Protein AF-A0A925EYA4-F1 (afdb_monomer_lite)

Structure (mmCIF, N/CA/C/O backbone):
data_AF-A0A925EYA4-F1
#
_entry.id   AF-A0A925EYA4-F1
#
loop_
_atom_site.group_PDB
_atom_site.id
_atom_site.type_symbol
_atom_site.label_atom_id
_atom_site.label_alt_id
_atom_site.label_comp_id
_atom_site.label_asym_id
_atom_site.label_entity_id
_atom_site.label_seq_id
_atom_site.pdbx_PDB_ins_code
_atom_site.Cartn_x
_atom_site.Cartn_y
_atom_site.Cartn_z
_atom_site.occupancy
_atom_site.B_iso_or_equiv
_atom_site.auth_seq_id
_atom_site.auth_comp_id
_atom_site.auth_asym_id
_atom_site.auth_atom_id
_atom_site.pdbx_PDB_model_num
ATOM 1 N N . MET A 1 1 ? 22.269 -8.944 7.440 1.00 40.69 1 MET A N 1
ATOM 2 C CA . MET A 1 1 ? 21.042 -9.742 7.657 1.00 40.69 1 MET A CA 1
ATOM 3 C C . MET A 1 1 ? 20.465 -9.339 9.005 1.00 40.69 1 MET A C 1
ATOM 5 O O . MET A 1 1 ? 21.045 -9.674 10.027 1.00 40.69 1 MET A O 1
ATOM 9 N N . SER A 1 2 ? 19.408 -8.530 8.999 1.00 30.52 2 SER A N 1
ATOM 10 C CA . SER A 1 2 ? 18.730 -7.954 10.177 1.00 30.52 2 SER A CA 1
ATOM 11 C C . SER A 1 2 ? 17.342 -7.510 9.685 1.00 30.52 2 SER A C 1
ATOM 13 O O . SER A 1 2 ? 17.303 -6.856 8.650 1.00 30.52 2 SER A O 1
ATOM 15 N N . THR A 1 3 ? 16.163 -7.793 10.241 1.00 37.62 3 THR A N 1
ATOM 16 C CA . THR A 1 3 ? 15.668 -8.661 11.323 1.00 37.62 3 THR A CA 1
ATOM 17 C C . THR A 1 3 ? 14.162 -8.884 11.010 1.00 37.62 3 THR A C 1
ATOM 19 O O . THR A 1 3 ? 13.510 -7.907 10.634 1.00 37.62 3 THR A O 1
ATOM 22 N N . PRO A 1 4 ? 13.567 -10.088 11.158 1.00 44.38 4 PRO A N 1
ATOM 23 C CA . PRO A 1 4 ? 12.182 -10.383 10.730 1.00 44.38 4 PRO A CA 1
ATOM 24 C C . PRO A 1 4 ? 11.068 -9.670 11.527 1.00 44.38 4 PRO A C 1
ATOM 26 O O . PRO A 1 4 ? 9.949 -9.549 11.042 1.00 44.38 4 PRO A O 1
ATOM 29 N N . ALA A 1 5 ? 11.365 -9.143 12.720 1.00 43.19 5 ALA A N 1
ATOM 30 C CA . ALA A 1 5 ? 10.367 -8.572 13.638 1.00 43.19 5 ALA A CA 1
ATOM 31 C C . ALA A 1 5 ? 9.708 -7.261 13.150 1.0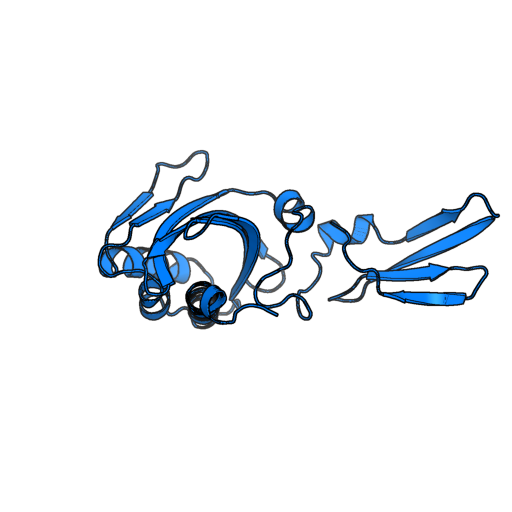0 43.19 5 ALA A C 1
ATOM 33 O O . ALA A 1 5 ? 8.661 -6.852 13.633 1.00 43.19 5 ALA A O 1
ATOM 34 N N . ALA A 1 6 ? 10.323 -6.569 12.188 1.00 49.31 6 ALA A N 1
ATOM 35 C CA . ALA A 1 6 ? 9.831 -5.300 11.654 1.00 49.31 6 ALA A CA 1
ATOM 36 C C . ALA A 1 6 ? 8.675 -5.439 10.645 1.00 49.31 6 ALA A C 1
ATOM 38 O O . ALA A 1 6 ? 8.004 -4.445 10.364 1.00 49.31 6 ALA A O 1
ATOM 39 N N . ALA A 1 7 ? 8.496 -6.629 10.066 1.00 59.19 7 ALA A N 1
ATOM 40 C CA . ALA A 1 7 ? 7.501 -6.891 9.031 1.00 59.19 7 ALA A CA 1
ATOM 41 C C . ALA A 1 7 ? 6.150 -7.341 9.604 1.00 59.19 7 ALA A C 1
ATOM 43 O O . ALA A 1 7 ? 5.154 -7.256 8.893 1.00 59.19 7 ALA A O 1
ATOM 44 N N . GLU A 1 8 ? 6.093 -7.781 10.865 1.00 78.62 8 GLU A N 1
ATOM 45 C CA . GLU A 1 8 ? 4.903 -8.419 11.442 1.00 78.62 8 GLU A CA 1
ATOM 46 C C . GLU A 1 8 ? 3.612 -7.590 11.352 1.00 78.62 8 GLU A C 1
ATOM 48 O O . GLU A 1 8 ? 2.645 -8.114 10.799 1.00 78.62 8 GLU A O 1
ATOM 53 N N . PRO A 1 9 ? 3.547 -6.311 11.784 1.00 91.06 9 PRO A N 1
ATOM 54 C CA . PRO A 1 9 ? 2.279 -5.576 11.756 1.00 91.06 9 PRO A CA 1
ATOM 55 C C . PRO A 1 9 ? 1.839 -5.232 10.322 1.00 91.06 9 PRO A C 1
ATOM 57 O O . PRO A 1 9 ? 0.648 -5.234 10.021 1.00 91.06 9 PRO A O 1
ATOM 60 N N . PHE A 1 10 ? 2.783 -5.004 9.400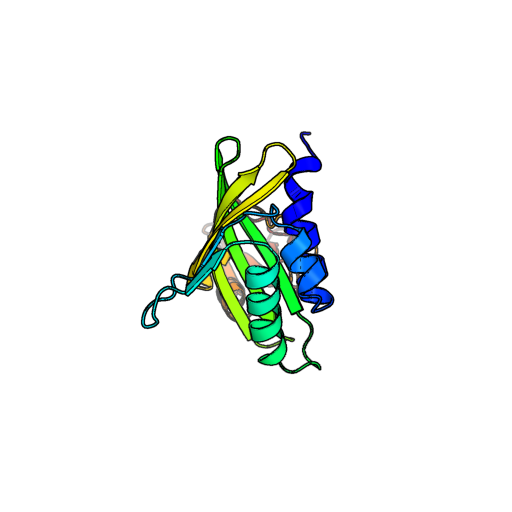 1.00 92.94 10 PHE A N 1
ATOM 61 C CA . PHE A 1 10 ? 2.482 -4.766 7.983 1.00 92.94 10 PHE A CA 1
ATOM 62 C C . PHE A 1 10 ? 2.031 -6.048 7.275 1.00 92.94 10 PHE A C 1
ATOM 64 O O . PHE A 1 10 ? 1.115 -6.007 6.456 1.00 92.94 10 PHE A O 1
ATOM 71 N N . ALA A 1 11 ? 2.654 -7.187 7.593 1.00 91.38 11 ALA A N 1
ATOM 72 C CA . ALA A 1 11 ? 2.278 -8.496 7.070 1.00 91.38 11 ALA A CA 1
ATOM 73 C C . ALA A 1 11 ? 0.892 -8.908 7.565 1.00 91.38 11 ALA A C 1
ATOM 75 O O . ALA A 1 11 ? 0.062 -9.340 6.766 1.00 91.38 11 ALA A O 1
ATOM 76 N N . GLN A 1 12 ? 0.621 -8.699 8.855 1.00 93.75 12 GLN A N 1
ATOM 77 C CA . GLN A 1 12 ? -0.695 -8.905 9.445 1.00 93.75 12 GLN A CA 1
ATOM 78 C C . GLN A 1 12 ? -1.745 -8.023 8.769 1.00 93.75 12 GLN A C 1
ATOM 80 O O . GLN A 1 12 ? -2.797 -8.523 8.379 1.00 93.75 12 GLN A O 1
ATOM 85 N N . LEU A 1 13 ? -1.450 -6.734 8.569 1.00 95.44 13 LEU A N 1
ATOM 86 C CA . LEU A 1 13 ? -2.377 -5.822 7.908 1.00 95.44 13 LEU A CA 1
ATOM 87 C C . LEU A 1 13 ? -2.644 -6.244 6.455 1.00 95.44 13 LEU A C 1
ATOM 89 O O . LEU A 1 13 ? -3.797 -6.295 6.040 1.00 95.44 13 LEU A O 1
ATOM 93 N N . ARG A 1 14 ? -1.615 -6.639 5.697 1.00 95.00 14 ARG A N 1
ATOM 94 C CA . ARG A 1 14 ? -1.786 -7.180 4.339 1.00 95.00 14 ARG A CA 1
ATOM 95 C C . ARG A 1 14 ? -2.664 -8.432 4.318 1.00 95.00 14 ARG A C 1
ATOM 97 O O . ARG A 1 14 ? -3.582 -8.512 3.506 1.00 95.00 14 ARG A O 1
ATOM 104 N N . ALA A 1 15 ? -2.402 -9.391 5.207 1.00 94.06 15 ALA A N 1
ATOM 105 C CA . ALA A 1 15 ? -3.185 -10.620 5.305 1.00 94.06 15 ALA A CA 1
ATOM 106 C C . ALA A 1 15 ? -4.650 -10.330 5.668 1.00 94.06 15 ALA A C 1
ATOM 108 O O . ALA A 1 15 ? -5.561 -10.902 5.072 1.00 94.06 15 ALA A O 1
ATOM 109 N N . ALA A 1 16 ? -4.882 -9.389 6.584 1.00 96.56 16 ALA A N 1
ATOM 110 C CA . ALA A 1 16 ? -6.218 -8.959 6.965 1.00 96.56 16 ALA A CA 1
ATOM 111 C C . ALA A 1 16 ? -6.975 -8.288 5.808 1.00 96.56 16 ALA A C 1
ATOM 113 O O . ALA A 1 16 ? -8.162 -8.546 5.634 1.00 96.56 16 ALA A O 1
ATOM 114 N N . TYR A 1 17 ? -6.301 -7.492 4.968 1.00 96.75 17 TYR A N 1
ATOM 115 C CA . TYR A 1 17 ? -6.896 -6.948 3.741 1.00 96.75 17 TYR A CA 1
ATOM 116 C C . TYR A 1 17 ? -7.269 -8.054 2.752 1.00 96.75 17 TYR A C 1
ATOM 118 O O . TYR A 1 17 ? -8.392 -8.062 2.253 1.00 96.75 17 TYR A O 1
ATOM 126 N N . ALA A 1 18 ? -6.372 -9.015 2.514 1.00 95.44 18 ALA A N 1
ATOM 127 C CA . ALA A 1 18 ? -6.648 -10.151 1.634 1.00 95.44 18 ALA A CA 1
ATOM 128 C C . ALA A 1 18 ? -7.854 -10.982 2.120 1.00 95.44 18 ALA A C 1
ATOM 130 O O . ALA A 1 18 ? -8.672 -11.413 1.310 1.00 95.44 18 ALA A O 1
ATOM 131 N N . ALA A 1 19 ? -7.998 -11.149 3.440 1.00 96.94 19 ALA A N 1
ATOM 132 C CA . ALA A 1 19 ? -9.118 -11.846 4.074 1.00 96.94 19 ALA A CA 1
ATOM 133 C C . ALA A 1 19 ? -10.367 -10.971 4.305 1.00 96.94 19 ALA A C 1
ATOM 135 O O . ALA A 1 19 ? -11.411 -11.497 4.685 1.00 96.94 19 ALA A O 1
ATOM 136 N N . ARG A 1 20 ? -10.275 -9.648 4.095 1.00 97.62 20 ARG A N 1
ATOM 137 C CA . ARG A 1 20 ? -11.299 -8.646 4.461 1.00 97.62 20 ARG A CA 1
ATOM 138 C C . ARG A 1 20 ? -11.714 -8.710 5.936 1.00 97.62 20 ARG A C 1
ATOM 140 O O . ARG A 1 20 ? -12.855 -8.413 6.290 1.00 97.62 20 ARG A O 1
ATOM 147 N N . ASP A 1 21 ? -10.777 -9.079 6.798 1.00 98.25 21 ASP A N 1
ATOM 148 C CA . ASP A 1 21 ? -11.002 -9.229 8.229 1.00 98.25 21 ASP A CA 1
ATOM 149 C C . ASP A 1 21 ? -10.648 -7.923 8.951 1.00 98.25 21 ASP A C 1
ATOM 151 O O . ASP A 1 21 ? -9.484 -7.594 9.192 1.00 98.25 21 ASP A O 1
ATOM 155 N N . ALA A 1 22 ? -11.681 -7.142 9.266 1.00 98.38 22 ALA A N 1
ATOM 156 C CA . ALA A 1 22 ? -11.531 -5.847 9.919 1.00 98.38 22 ALA A CA 1
ATOM 157 C C . ALA A 1 22 ? -10.983 -5.958 11.350 1.00 98.38 22 ALA A C 1
ATOM 159 O O . ALA A 1 22 ? -10.253 -5.072 11.802 1.00 98.38 22 ALA A O 1
ATOM 160 N N . ASP A 1 23 ? -11.310 -7.041 12.054 1.00 98.25 23 ASP A N 1
ATOM 161 C CA . ASP A 1 23 ? -10.878 -7.252 13.430 1.00 98.25 23 ASP A CA 1
ATOM 162 C C . ASP A 1 23 ? -9.413 -7.728 13.453 1.00 98.25 23 ASP A C 1
ATOM 164 O O . ASP A 1 23 ? -8.613 -7.224 14.246 1.00 98.25 23 ASP A O 1
ATOM 168 N N . ALA A 1 24 ? -9.008 -8.583 12.506 1.00 97.56 24 ALA A N 1
ATOM 169 C CA . ALA A 1 24 ? -7.603 -8.943 12.301 1.00 97.56 24 ALA A CA 1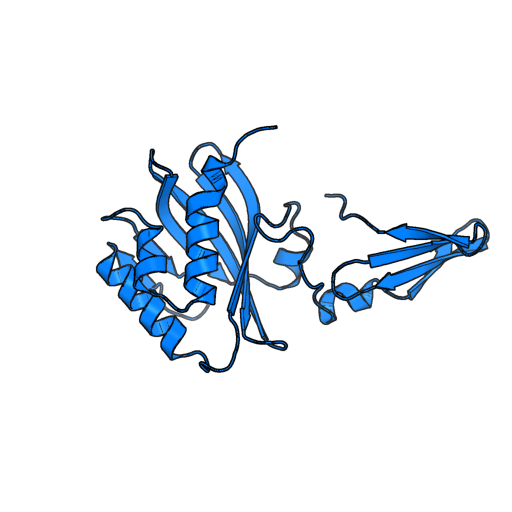
ATOM 170 C C . ALA A 1 24 ? -6.745 -7.750 11.849 1.00 97.56 24 ALA A C 1
ATOM 172 O O . ALA A 1 24 ? -5.599 -7.623 12.294 1.00 97.56 24 ALA A O 1
ATOM 173 N N . ALA A 1 25 ? -7.292 -6.854 11.016 1.00 97.69 25 ALA A N 1
ATOM 174 C CA . ALA A 1 25 ? -6.620 -5.616 10.621 1.00 97.69 25 ALA A CA 1
ATOM 175 C C . ALA A 1 25 ? -6.387 -4.716 11.841 1.00 97.69 25 ALA A C 1
ATOM 177 O O . ALA A 1 25 ? -5.263 -4.279 12.085 1.00 97.69 25 ALA A O 1
ATOM 178 N N . ALA A 1 26 ? -7.419 -4.499 12.662 1.00 98.25 26 ALA A N 1
ATOM 179 C CA . ALA A 1 26 ? -7.310 -3.719 13.893 1.00 98.25 26 ALA A CA 1
ATOM 180 C C . ALA A 1 26 ? -6.383 -4.367 14.938 1.00 98.25 26 ALA A C 1
ATOM 182 O O . ALA A 1 26 ? -5.768 -3.662 15.740 1.00 98.25 26 ALA A O 1
ATOM 183 N N . ALA A 1 27 ? -6.221 -5.691 14.923 1.00 96.94 27 ALA A N 1
ATOM 184 C CA . ALA A 1 27 ? -5.300 -6.389 15.816 1.00 96.94 27 ALA A CA 1
ATOM 185 C C . ALA A 1 27 ? -3.814 -6.071 15.544 1.00 96.94 27 ALA A C 1
ATOM 187 O O . ALA A 1 27 ? -2.999 -6.258 16.448 1.00 96.94 27 ALA A O 1
ATOM 188 N N . ALA A 1 28 ? -3.457 -5.534 14.366 1.00 96.69 28 ALA A N 1
ATOM 189 C CA . ALA A 1 28 ? -2.102 -5.041 14.077 1.00 96.69 28 ALA A CA 1
ATOM 190 C C . ALA A 1 28 ? -1.756 -3.744 14.843 1.00 96.69 28 ALA A C 1
ATOM 192 O O . ALA A 1 28 ? -0.595 -3.328 14.905 1.00 96.69 28 ALA A O 1
ATOM 193 N N . TYR A 1 29 ? -2.761 -3.102 15.443 1.00 97.81 29 TYR A N 1
ATOM 194 C CA . TYR A 1 29 ? -2.648 -1.847 16.178 1.00 97.81 29 TYR A CA 1
ATOM 195 C C . TYR A 1 29 ? -2.614 -2.089 17.693 1.00 97.81 29 TYR A C 1
ATOM 197 O O . TYR A 1 29 ? -3.128 -3.090 18.197 1.00 97.81 29 TYR A O 1
ATOM 205 N N . ALA A 1 30 ? -2.006 -1.176 18.451 1.00 97.19 30 ALA A N 1
ATOM 206 C CA . ALA A 1 30 ? -2.077 -1.164 19.914 1.00 97.19 30 ALA A CA 1
ATOM 207 C C . ALA A 1 30 ? -3.531 -0.926 20.398 1.00 97.19 30 ALA A C 1
ATOM 209 O O . ALA A 1 30 ? -4.343 -0.389 19.640 1.00 97.19 30 ALA A O 1
ATOM 210 N N . PRO A 1 31 ? -3.898 -1.321 21.635 1.00 96.69 31 PRO A N 1
ATOM 211 C CA . PRO A 1 31 ? -5.260 -1.151 22.156 1.00 96.69 31 PRO A CA 1
ATOM 212 C C . PRO A 1 31 ? -5.792 0.286 22.093 1.00 96.69 31 PRO A C 1
ATOM 214 O O . PRO A 1 31 ? -6.972 0.479 21.806 1.00 96.69 31 PRO A O 1
ATOM 217 N N . ASP A 1 32 ? -4.912 1.259 22.320 1.00 96.94 32 ASP A N 1
ATOM 218 C CA . ASP A 1 32 ? -5.138 2.707 22.360 1.00 96.94 32 ASP A CA 1
ATOM 219 C C . ASP A 1 32 ? -4.580 3.439 21.127 1.00 96.94 32 ASP A C 1
ATOM 221 O O . ASP A 1 32 ? -4.427 4.660 21.139 1.00 96.94 32 ASP A O 1
ATOM 225 N N . ALA A 1 33 ? -4.271 2.699 20.060 1.00 98.12 33 ALA A N 1
ATOM 226 C CA . ALA A 1 33 ? -3.681 3.266 18.860 1.00 98.12 33 ALA A CA 1
ATOM 227 C C . ALA A 1 33 ? -4.587 4.289 18.171 1.00 98.12 33 ALA A C 1
ATOM 229 O O . ALA A 1 33 ? -5.811 4.282 18.315 1.00 98.12 33 ALA A O 1
ATOM 230 N N . GLU A 1 34 ? -3.966 5.114 17.340 1.00 98.62 34 GLU A N 1
ATOM 231 C CA . GLU A 1 34 ? -4.635 6.145 16.564 1.00 98.62 34 GLU A CA 1
ATOM 232 C C . GLU A 1 34 ? -4.418 5.943 15.060 1.00 98.62 34 GLU A C 1
ATOM 234 O O . GLU A 1 34 ? -3.283 5.855 14.591 1.00 98.62 34 GLU A O 1
ATOM 239 N N . VAL A 1 35 ? -5.512 5.935 14.295 1.00 98.50 35 VAL A N 1
ATOM 240 C CA . VAL A 1 35 ? -5.497 5.965 12.827 1.00 98.50 35 VAL A CA 1
ATOM 241 C C . VAL A 1 35 ? -6.064 7.294 12.344 1.00 98.50 35 VAL A C 1
ATOM 243 O O . VAL A 1 35 ? -7.148 7.703 12.762 1.00 98.50 35 VAL A O 1
ATOM 246 N N . ILE A 1 36 ? -5.334 7.961 11.451 1.00 98.44 36 ILE A N 1
ATOM 247 C CA . ILE A 1 36 ? -5.689 9.265 10.890 1.00 98.44 36 ILE A CA 1
ATOM 248 C C . ILE A 1 36 ? -5.692 9.178 9.363 1.00 98.44 36 ILE A C 1
ATOM 250 O O . ILE A 1 36 ? -4.661 8.897 8.750 1.00 98.44 36 ILE A O 1
ATOM 254 N N . TYR A 1 37 ? -6.822 9.503 8.738 1.00 97.38 37 TYR A N 1
ATOM 255 C CA . TYR A 1 37 ? -6.937 9.637 7.286 1.00 97.38 37 TYR A CA 1
ATOM 256 C C . TYR A 1 37 ? -6.993 11.116 6.885 1.00 97.38 37 TYR A C 1
ATOM 258 O O . TYR A 1 37 ? -7.906 11.845 7.268 1.00 97.38 37 TYR A O 1
ATOM 266 N N . ARG A 1 38 ? -6.009 11.561 6.095 1.00 95.62 38 ARG A N 1
ATOM 267 C CA . ARG A 1 38 ? -5.840 12.938 5.599 1.00 95.62 38 ARG A CA 1
ATOM 268 C C . ARG A 1 38 ? -5.830 12.963 4.075 1.00 95.62 38 ARG A C 1
ATOM 270 O O . ARG A 1 38 ? -4.779 13.119 3.448 1.00 95.62 38 ARG A O 1
ATOM 277 N N . TYR A 1 39 ? -6.994 12.784 3.466 1.00 91.00 39 TYR A N 1
ATOM 278 C CA . TYR A 1 39 ? -7.138 12.872 2.014 1.00 91.00 39 TYR A CA 1
ATOM 279 C C . TYR A 1 39 ? -7.549 14.289 1.598 1.00 91.00 39 TYR A C 1
ATOM 281 O O . TYR A 1 39 ? -8.311 14.961 2.288 1.00 91.00 39 TYR A O 1
ATOM 289 N N . ALA A 1 40 ? -7.006 14.773 0.481 1.00 88.12 40 ALA A N 1
ATOM 290 C CA . ALA A 1 40 ? -7.313 16.113 -0.007 1.00 88.12 40 ALA A CA 1
ATOM 291 C C . ALA A 1 40 ? -8.795 16.218 -0.406 1.00 88.12 40 ALA A C 1
ATOM 293 O O . ALA A 1 40 ? -9.328 15.320 -1.054 1.00 88.12 40 ALA A O 1
ATOM 294 N N . GLY A 1 41 ? -9.444 17.324 -0.039 1.00 90.69 41 GLY A N 1
ATOM 295 C CA . GLY A 1 41 ? -10.840 17.593 -0.400 1.00 90.69 41 GLY A CA 1
ATOM 296 C C . GLY A 1 41 ? -11.892 16.900 0.472 1.00 90.69 41 GLY A C 1
ATOM 297 O O . GLY A 1 41 ? -13.079 17.092 0.225 1.00 90.69 41 GLY A O 1
ATOM 298 N N . VAL A 1 42 ? -11.492 16.147 1.503 1.00 91.00 42 VAL A N 1
ATOM 299 C CA . VAL A 1 42 ? -12.405 15.555 2.494 1.00 91.00 42 VAL A CA 1
ATOM 300 C C . VAL A 1 42 ? -11.973 15.917 3.922 1.00 91.00 42 VAL A C 1
ATOM 302 O O . VAL A 1 42 ? -10.793 16.207 4.140 1.00 91.00 42 VAL A O 1
ATOM 305 N N . PRO A 1 43 ? -12.897 15.933 4.902 1.00 95.12 43 PRO A N 1
ATOM 306 C CA . PRO A 1 43 ? -12.538 16.130 6.305 1.00 95.12 43 PRO A CA 1
ATOM 307 C C . PRO A 1 43 ? -11.541 15.075 6.803 1.00 95.12 43 PRO A C 1
ATOM 309 O O . PRO A 1 43 ? -11.599 13.919 6.387 1.00 95.12 43 PRO A O 1
ATOM 312 N N . GLU A 1 44 ? -10.647 15.467 7.718 1.00 96.94 44 GLU A N 1
ATOM 313 C CA . GLU A 1 44 ? -9.795 14.506 8.429 1.00 96.94 44 GLU A CA 1
ATOM 314 C C . GLU A 1 44 ? -10.683 13.533 9.215 1.00 96.94 44 GLU A C 1
ATOM 316 O O . GLU A 1 44 ? -11.545 13.954 9.989 1.00 96.94 44 GLU A O 1
ATOM 321 N N . GLU A 1 45 ? -10.443 12.236 9.046 1.00 97.69 45 GLU A N 1
ATOM 322 C CA . GLU A 1 45 ? -11.074 11.201 9.861 1.00 97.69 45 GLU A CA 1
ATOM 323 C C . GLU A 1 45 ? -10.060 10.656 10.866 1.00 97.69 45 GLU A C 1
ATOM 325 O O . GLU A 1 45 ? -8.903 10.396 10.521 1.00 97.69 45 GLU A O 1
ATOM 330 N N . ARG A 1 46 ? -10.497 10.466 12.113 1.00 98.31 46 ARG A N 1
ATOM 331 C CA . ARG A 1 46 ? -9.660 9.973 13.207 1.00 98.31 46 ARG A CA 1
ATOM 332 C C . ARG A 1 46 ? -10.378 8.873 13.970 1.00 98.31 46 ARG A C 1
ATOM 334 O O . ARG A 1 46 ? -11.514 9.054 14.401 1.00 98.31 46 ARG A O 1
ATOM 341 N N . TYR A 1 47 ? -9.683 7.761 14.165 1.00 98.50 47 TYR A N 1
ATOM 342 C CA . TYR A 1 47 ? -10.189 6.583 14.857 1.00 98.50 47 TYR A CA 1
ATOM 343 C C . TYR A 1 47 ? -9.213 6.209 15.967 1.00 98.50 47 TYR A C 1
ATOM 345 O O . TYR A 1 47 ? -8.036 5.968 15.700 1.00 98.50 47 TYR A O 1
ATOM 353 N N . ILE A 1 48 ? -9.698 6.189 17.209 1.00 98.44 48 ILE A N 1
ATOM 354 C CA . ILE A 1 48 ? -8.881 5.924 18.397 1.00 98.44 48 ILE A CA 1
ATOM 355 C C . ILE A 1 48 ? -9.358 4.634 19.055 1.00 98.44 48 ILE A C 1
ATOM 357 O O . ILE A 1 48 ? -10.543 4.463 19.347 1.00 98.44 48 ILE A O 1
ATOM 361 N N . GLY A 1 49 ? -8.407 3.741 19.297 1.00 98.19 49 GLY A N 1
ATOM 362 C CA . GLY A 1 49 ? -8.621 2.429 19.874 1.00 98.19 49 GLY A CA 1
ATOM 363 C C . GLY A 1 49 ? -9.104 1.385 18.867 1.00 98.19 49 GLY A C 1
ATOM 364 O O . GLY A 1 49 ? -9.747 1.682 17.856 1.00 98.19 49 GLY A O 1
ATOM 365 N N . ARG A 1 50 ? -8.806 0.115 19.164 1.00 97.56 50 ARG A N 1
ATOM 366 C CA . ARG A 1 50 ? -9.037 -1.011 18.238 1.00 97.56 50 ARG A CA 1
ATOM 367 C C . ARG A 1 50 ? -10.473 -1.126 17.735 1.00 97.56 50 ARG A C 1
ATOM 369 O O . ARG A 1 50 ? -10.667 -1.430 16.568 1.00 97.56 50 ARG A O 1
ATOM 376 N N . ALA A 1 51 ? -11.472 -0.867 18.578 1.00 98.31 51 ALA A N 1
ATOM 377 C CA . ALA A 1 51 ? -12.876 -0.976 18.177 1.00 98.31 51 ALA A CA 1
ATOM 378 C C . ALA A 1 51 ? -13.254 0.046 17.088 1.00 98.31 51 ALA A C 1
ATOM 380 O O . ALA A 1 51 ? -13.916 -0.306 16.111 1.00 98.31 51 ALA A O 1
ATOM 381 N N . ALA A 1 52 ? -12.798 1.297 17.224 1.00 98.50 52 ALA A N 1
ATOM 382 C CA . ALA A 1 52 ? -13.035 2.341 16.229 1.00 98.50 52 ALA A CA 1
ATOM 383 C C . ALA A 1 52 ? -12.262 2.062 14.930 1.00 98.50 52 ALA A C 1
ATOM 385 O O . ALA A 1 52 ? -12.800 2.244 13.840 1.00 98.50 52 ALA A O 1
ATOM 386 N N . ILE A 1 53 ? -11.030 1.563 15.050 1.00 98.69 53 ILE A N 1
ATOM 387 C CA . ILE A 1 53 ? -10.190 1.166 13.913 1.00 98.69 53 ILE A CA 1
ATOM 388 C C . ILE A 1 53 ? -10.804 -0.030 13.162 1.00 98.69 53 ILE A C 1
ATOM 390 O O . ILE A 1 53 ? -10.893 -0.024 11.939 1.00 98.69 53 ILE A O 1
ATOM 394 N N . ALA A 1 54 ? -11.311 -1.043 13.866 1.00 98.69 54 ALA A N 1
ATOM 395 C CA . ALA A 1 54 ? -12.015 -2.159 13.236 1.00 98.69 54 ALA A CA 1
ATOM 396 C C . ALA A 1 54 ? -13.271 -1.676 12.495 1.00 98.69 54 ALA A C 1
ATOM 398 O O . ALA A 1 54 ? -13.552 -2.109 11.378 1.00 98.69 54 ALA A O 1
ATOM 399 N N . ALA A 1 55 ? -14.023 -0.737 13.077 1.00 98.44 55 ALA A N 1
ATOM 400 C CA . ALA A 1 55 ? -15.180 -0.150 12.410 1.00 98.44 55 ALA A CA 1
ATOM 401 C C . ALA A 1 55 ? -14.797 0.606 11.123 1.00 98.44 55 ALA A C 1
ATOM 403 O O . ALA A 1 55 ? -15.522 0.495 10.130 1.00 98.44 55 ALA A O 1
ATOM 404 N N . SER A 1 56 ? -13.662 1.317 11.101 1.00 98.19 56 SER A N 1
ATOM 405 C CA . SER A 1 56 ? -13.189 2.007 9.894 1.00 98.19 56 SER A CA 1
ATOM 406 C C . SER A 1 56 ? -12.799 1.021 8.786 1.00 98.19 56 SER A C 1
ATOM 408 O O . SER A 1 56 ? -13.241 1.188 7.647 1.00 98.19 56 SER A O 1
ATOM 410 N N . PHE A 1 57 ? -12.081 -0.061 9.109 1.00 98.38 57 PHE A N 1
ATOM 411 C CA . PHE A 1 57 ? -11.770 -1.116 8.138 1.00 98.38 57 PHE A CA 1
ATOM 412 C C . PHE A 1 57 ? -13.023 -1.831 7.637 1.00 98.38 57 PHE A C 1
ATOM 414 O O . PHE A 1 57 ? -13.155 -2.072 6.441 1.00 98.38 57 PHE A O 1
ATOM 421 N N . ARG A 1 58 ? -13.993 -2.105 8.516 1.00 98.50 58 ARG A N 1
ATOM 422 C CA . ARG A 1 58 ? -15.271 -2.712 8.121 1.00 98.50 58 ARG A CA 1
ATOM 423 C C . ARG A 1 58 ? -16.034 -1.817 7.141 1.00 98.50 58 ARG A C 1
ATOM 425 O O . ARG A 1 58 ? -16.547 -2.317 6.142 1.00 98.50 58 ARG A O 1
ATOM 432 N N . LYS A 1 59 ? -16.062 -0.500 7.386 1.00 97.75 59 LYS A N 1
ATOM 433 C CA . LYS A 1 59 ? -16.647 0.495 6.470 1.00 97.75 59 LYS A CA 1
ATOM 434 C C . LYS A 1 59 ? -15.936 0.489 5.115 1.00 97.75 59 LYS A C 1
ATOM 436 O O . LYS A 1 59 ? -16.616 0.485 4.094 1.00 97.75 59 LYS A O 1
ATOM 441 N N . LEU A 1 60 ? -14.602 0.451 5.100 1.00 95.81 60 LEU A N 1
ATOM 442 C CA . LEU A 1 60 ? -13.812 0.359 3.870 1.00 95.81 60 LEU A CA 1
ATOM 443 C C . LEU A 1 60 ? -14.127 -0.927 3.092 1.00 95.81 60 LEU A C 1
ATOM 445 O O . LEU A 1 6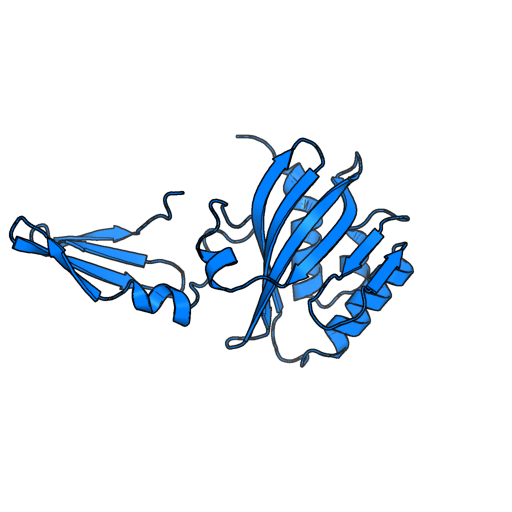0 ? -14.464 -0.867 1.913 1.00 95.81 60 LEU A O 1
ATOM 449 N N . PHE A 1 61 ? -14.055 -2.090 3.742 1.00 97.38 61 PHE A N 1
ATOM 450 C CA . PHE A 1 61 ? -14.254 -3.382 3.081 1.00 97.38 61 PHE A CA 1
ATOM 451 C C . PHE A 1 61 ? -15.676 -3.562 2.544 1.00 97.38 61 PHE A C 1
ATOM 453 O O . PHE A 1 61 ? -15.842 -4.166 1.486 1.00 97.38 61 PHE A O 1
ATOM 460 N N . ALA A 1 62 ? -16.685 -2.996 3.214 1.00 97.12 62 ALA A N 1
ATOM 461 C CA . ALA A 1 62 ? -18.073 -3.020 2.754 1.00 97.12 62 ALA A CA 1
ATOM 462 C C . ALA A 1 62 ? -18.312 -2.208 1.466 1.00 97.12 62 ALA A C 1
ATOM 464 O O . ALA A 1 62 ? -19.273 -2.473 0.750 1.00 97.12 62 ALA A O 1
ATOM 465 N N . GLN A 1 63 ? -17.454 -1.230 1.156 1.00 95.06 63 GLN A N 1
ATOM 466 C CA . GLN A 1 63 ? -17.551 -0.428 -0.072 1.00 95.06 63 GLN A CA 1
ATOM 467 C C . GLN A 1 63 ? -16.930 -1.120 -1.290 1.00 95.06 63 GLN A C 1
ATOM 469 O O . GLN A 1 63 ? -17.098 -0.652 -2.415 1.00 95.06 63 GLN A O 1
ATOM 474 N N . ILE A 1 64 ? -16.197 -2.214 -1.081 1.00 95.12 64 ILE A N 1
ATOM 475 C CA . ILE A 1 64 ? -15.477 -2.900 -2.144 1.00 95.12 64 ILE A CA 1
ATOM 476 C C . ILE A 1 64 ? -16.214 -4.182 -2.509 1.00 95.12 64 ILE A C 1
ATOM 478 O O . ILE A 1 64 ? -16.402 -5.048 -1.657 1.00 95.12 64 ILE A O 1
ATOM 482 N N . ASP A 1 65 ? -16.538 -4.335 -3.794 1.00 95.00 65 ASP A N 1
ATOM 483 C CA . ASP A 1 65 ? -17.117 -5.554 -4.368 1.00 95.00 65 ASP A CA 1
ATOM 484 C C . ASP A 1 65 ? -16.412 -6.817 -3.825 1.00 95.00 65 ASP A C 1
ATOM 486 O O . ASP A 1 65 ? -15.196 -6.945 -4.015 1.00 95.00 65 ASP A O 1
ATOM 490 N N . PRO A 1 66 ? -17.125 -7.733 -3.135 1.00 94.06 66 PRO A N 1
ATOM 491 C CA . PRO A 1 66 ? -16.535 -8.910 -2.500 1.00 94.06 66 PRO A CA 1
ATOM 492 C C . PRO A 1 66 ? -15.875 -9.878 -3.488 1.00 94.06 66 PRO A C 1
ATOM 494 O O . PRO A 1 66 ? -14.996 -10.632 -3.079 1.00 94.06 66 PRO A O 1
ATOM 497 N N . ALA A 1 67 ? -16.236 -9.838 -4.775 1.00 94.88 67 ALA A N 1
ATOM 498 C CA . ALA A 1 67 ? -15.612 -10.670 -5.802 1.00 94.88 67 ALA A CA 1
ATOM 499 C C . ALA A 1 67 ? -14.198 -10.197 -6.185 1.00 94.88 67 ALA A C 1
ATOM 501 O O . ALA A 1 67 ? -13.437 -10.949 -6.797 1.00 94.88 67 ALA A O 1
ATOM 502 N N . LYS A 1 68 ? -13.823 -8.958 -5.841 1.00 94.44 68 LYS A N 1
ATOM 503 C CA . LYS A 1 68 ? -12.510 -8.400 -6.183 1.00 94.44 68 LYS A CA 1
ATOM 504 C C . LYS A 1 68 ? -11.472 -8.759 -5.113 1.00 94.44 68 LYS A C 1
ATOM 506 O O . LYS A 1 68 ? -11.650 -8.365 -3.960 1.00 94.44 68 LYS A O 1
ATOM 511 N N . PRO A 1 69 ? -10.371 -9.456 -5.439 1.00 93.62 69 PRO A N 1
ATOM 512 C CA . PRO A 1 69 ? -9.297 -9.676 -4.474 1.00 93.62 69 PRO A CA 1
ATOM 513 C C . PRO A 1 69 ? -8.662 -8.349 -4.044 1.00 93.62 69 PRO A C 1
ATOM 515 O O . PRO A 1 69 ? -8.604 -7.398 -4.828 1.00 93.62 69 PRO A O 1
ATOM 518 N N . LEU A 1 70 ? -8.183 -8.302 -2.801 1.00 94.25 70 LEU A N 1
ATOM 519 C CA . LEU A 1 70 ? -7.427 -7.176 -2.260 1.00 94.25 70 LEU A CA 1
ATOM 520 C C . LEU A 1 70 ? -5.973 -7.584 -2.052 1.00 94.25 70 LEU A C 1
ATOM 522 O O . LEU A 1 70 ? -5.707 -8.614 -1.437 1.00 94.25 70 LEU A O 1
ATOM 526 N N . ASP A 1 71 ? -5.046 -6.750 -2.511 1.00 91.88 71 ASP A N 1
ATOM 527 C CA . ASP A 1 71 ? -3.623 -6.889 -2.195 1.00 91.88 71 ASP A CA 1
ATOM 528 C C . ASP A 1 71 ? -3.057 -5.542 -1.749 1.00 91.88 71 ASP A C 1
ATOM 530 O O . ASP A 1 71 ? -3.138 -4.545 -2.470 1.00 91.88 71 ASP A O 1
ATOM 534 N N . LEU A 1 72 ? -2.502 -5.516 -0.540 1.00 93.00 72 LEU A N 1
ATOM 535 C CA . LEU A 1 72 ? -1.932 -4.325 0.073 1.00 93.00 72 LEU A CA 1
ATOM 536 C C . LEU A 1 72 ? -0.416 -4.472 0.165 1.00 93.00 72 LEU A C 1
ATOM 538 O O . LEU A 1 72 ? 0.096 -5.295 0.921 1.00 93.00 72 LEU A O 1
ATOM 542 N N . ASN A 1 73 ? 0.305 -3.630 -0.566 1.00 90.88 73 ASN A N 1
ATOM 543 C CA . ASN A 1 73 ? 1.760 -3.610 -0.569 1.00 90.88 73 ASN A CA 1
ATOM 544 C C . ASN A 1 73 ? 2.290 -2.303 0.003 1.00 90.88 73 ASN A C 1
ATOM 546 O O . ASN A 1 73 ? 1.721 -1.237 -0.216 1.00 90.88 73 ASN A O 1
ATOM 550 N N . PHE A 1 74 ? 3.424 -2.391 0.692 1.00 90.69 74 PHE A N 1
ATOM 551 C CA . PHE A 1 74 ? 4.101 -1.255 1.307 1.00 90.69 74 PHE A CA 1
ATOM 552 C C . PHE A 1 74 ? 5.510 -1.127 0.759 1.00 90.69 74 PHE A C 1
ATOM 554 O O . PHE A 1 74 ? 6.225 -2.120 0.614 1.00 90.69 74 PHE A O 1
ATOM 561 N N . ARG A 1 75 ? 5.929 0.111 0.531 1.00 89.38 75 ARG A N 1
ATOM 562 C CA . ARG A 1 75 ? 7.290 0.489 0.187 1.00 89.38 75 ARG A CA 1
ATOM 563 C C . ARG A 1 75 ? 7.787 1.483 1.225 1.00 89.38 75 ARG A C 1
ATOM 565 O O . ARG A 1 75 ? 7.305 2.612 1.293 1.00 89.38 75 ARG A O 1
ATOM 572 N N . THR A 1 76 ? 8.731 1.055 2.056 1.00 89.25 76 THR A N 1
ATOM 573 C CA . THR A 1 76 ? 9.346 1.923 3.067 1.00 89.25 76 THR A CA 1
ATOM 574 C C . THR A 1 76 ? 10.342 2.860 2.402 1.00 89.25 76 THR A C 1
ATOM 576 O O . THR A 1 76 ? 11.251 2.397 1.721 1.00 89.25 76 THR A O 1
ATOM 579 N N . THR A 1 77 ? 10.199 4.162 2.630 1.00 88.06 77 THR A N 1
ATOM 580 C CA . THR A 1 77 ? 11.152 5.173 2.150 1.00 88.06 77 THR A CA 1
ATOM 581 C C . THR A 1 77 ? 12.071 5.670 3.259 1.00 88.06 77 THR A C 1
ATOM 583 O O . THR A 1 77 ? 13.202 6.058 2.985 1.00 88.06 77 THR A O 1
ATOM 586 N N . ASN A 1 78 ? 11.627 5.633 4.518 1.00 88.94 78 ASN A N 1
ATOM 587 C CA . ASN A 1 78 ? 12.435 6.033 5.665 1.00 88.94 78 ASN A CA 1
ATOM 588 C C . ASN A 1 78 ? 12.093 5.194 6.904 1.00 88.94 78 ASN A C 1
ATOM 590 O O . ASN A 1 78 ? 10.936 4.839 7.143 1.00 88.94 78 ASN A O 1
ATOM 594 N N . ARG A 1 79 ? 13.108 4.913 7.725 1.00 89.06 79 ARG A N 1
ATOM 595 C CA . ARG A 1 79 ? 12.952 4.289 9.039 1.00 89.06 79 ARG A CA 1
ATOM 596 C C . ARG A 1 79 ? 13.903 4.927 10.042 1.00 89.06 79 ARG A C 1
ATOM 598 O O . ARG A 1 79 ? 15.117 4.841 9.893 1.00 89.06 79 ARG A O 1
ATOM 605 N N . GLN A 1 80 ? 13.342 5.499 11.102 1.00 89.69 80 GLN A N 1
ATOM 606 C CA . GLN A 1 80 ? 14.081 6.119 12.201 1.00 89.69 80 GLN A CA 1
ATOM 607 C C . GLN A 1 80 ? 13.599 5.526 13.526 1.00 89.69 80 GLN A C 1
ATOM 609 O O . GLN A 1 80 ? 12.597 5.948 14.105 1.00 89.69 80 GLN A O 1
ATOM 614 N N . GLY A 1 81 ? 14.294 4.487 13.995 1.00 89.06 81 GLY A N 1
ATOM 615 C CA . GLY A 1 81 ? 13.899 3.742 15.189 1.00 89.06 81 GLY A CA 1
ATOM 616 C C . GLY A 1 81 ? 12.511 3.110 15.036 1.00 89.06 81 GLY A C 1
ATOM 617 O O . GLY A 1 81 ? 12.331 2.176 14.252 1.00 89.06 81 GLY A O 1
ATOM 618 N N . LYS A 1 82 ? 11.543 3.621 15.804 1.00 91.56 82 LYS A N 1
ATOM 619 C CA . LYS A 1 82 ? 10.139 3.175 15.809 1.00 91.56 82 LYS A CA 1
ATOM 620 C C . LYS A 1 82 ? 9.251 3.935 14.823 1.00 91.56 82 LYS A C 1
ATOM 622 O O . LYS A 1 82 ? 8.084 3.591 14.699 1.00 91.56 82 LYS A O 1
ATOM 627 N N . LYS A 1 83 ? 9.790 4.935 14.126 1.00 94.31 83 LYS A N 1
ATOM 628 C CA . LYS A 1 83 ? 9.068 5.687 13.101 1.00 94.31 83 LYS A CA 1
ATOM 629 C C . LYS A 1 83 ? 9.369 5.113 11.729 1.00 94.31 83 LYS A C 1
ATOM 631 O O . LYS A 1 83 ? 10.540 4.941 11.381 1.00 94.31 83 LYS A O 1
ATOM 636 N N . ILE A 1 84 ? 8.332 4.818 10.959 1.00 93.50 84 ILE A N 1
ATOM 637 C CA . ILE A 1 84 ? 8.451 4.301 9.596 1.00 93.50 84 ILE A CA 1
ATOM 638 C C . ILE A 1 84 ? 7.559 5.148 8.703 1.00 93.50 84 ILE A C 1
ATOM 640 O O . ILE A 1 84 ? 6.403 5.391 9.034 1.00 93.50 84 ILE A O 1
ATOM 644 N N . SER A 1 85 ? 8.077 5.571 7.559 1.00 94.00 85 SER A N 1
ATOM 645 C CA . SER A 1 85 ? 7.261 6.202 6.532 1.00 94.00 85 SER A CA 1
ATOM 646 C C . SER A 1 85 ? 7.516 5.589 5.167 1.00 94.00 85 SER A C 1
ATOM 648 O O . SER A 1 85 ? 8.537 4.936 4.915 1.00 94.00 85 SER A O 1
ATOM 650 N N . GLY A 1 86 ? 6.536 5.751 4.292 1.00 93.88 86 GLY A N 1
ATOM 651 C CA . GLY A 1 86 ? 6.567 5.126 2.990 1.00 93.88 86 GLY A CA 1
ATOM 652 C C . GLY A 1 86 ? 5.316 5.388 2.185 1.00 93.88 86 GLY A C 1
ATOM 653 O O . GLY A 1 86 ? 4.550 6.317 2.450 1.00 93.88 86 GLY A O 1
ATOM 654 N N . ILE A 1 87 ? 5.130 4.546 1.181 1.00 95.00 87 ILE A N 1
ATOM 655 C CA . ILE A 1 87 ? 3.997 4.591 0.269 1.00 95.00 87 ILE A CA 1
ATOM 656 C C . ILE A 1 87 ? 3.405 3.190 0.205 1.00 95.00 87 ILE A C 1
ATOM 658 O O . ILE A 1 87 ? 4.141 2.205 0.146 1.00 95.00 87 ILE A O 1
ATOM 662 N N . TYR A 1 88 ? 2.087 3.088 0.252 1.00 93.88 88 TYR A N 1
ATOM 663 C CA . TYR A 1 88 ? 1.359 1.854 0.038 1.00 93.88 88 TYR A CA 1
ATOM 664 C C . TYR A 1 88 ? 0.623 1.884 -1.299 1.00 93.88 88 TYR A C 1
ATOM 666 O O . TYR A 1 88 ? 0.253 2.946 -1.809 1.00 93.88 88 TYR A O 1
ATOM 674 N N . ARG A 1 89 ? 0.381 0.689 -1.829 1.00 93.75 89 ARG A N 1
ATOM 675 C CA . ARG A 1 89 ? -0.511 0.427 -2.952 1.00 93.75 89 ARG A CA 1
ATOM 676 C C . ARG A 1 89 ? -1.542 -0.599 -2.510 1.00 93.75 89 ARG A C 1
ATOM 678 O O . ARG A 1 89 ? -1.169 -1.690 -2.087 1.00 93.75 89 ARG A O 1
ATOM 685 N N . LEU A 1 90 ? -2.817 -0.257 -2.639 1.00 94.00 90 LEU A N 1
ATOM 686 C CA . LEU A 1 90 ? -3.940 -1.172 -2.474 1.00 94.00 90 LEU A CA 1
ATOM 687 C C . LEU A 1 90 ? -4.498 -1.519 -3.852 1.00 94.00 90 LEU A C 1
ATOM 689 O O . LEU A 1 90 ? -5.098 -0.664 -4.500 1.00 94.00 90 LEU A O 1
ATOM 693 N N . ARG 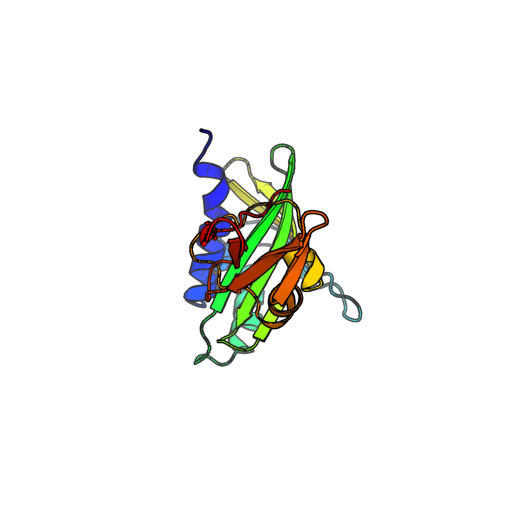A 1 91 ? -4.326 -2.762 -4.294 1.00 92.38 91 ARG A N 1
ATOM 694 C CA . ARG A 1 91 ? -4.982 -3.286 -5.495 1.00 92.38 91 ARG A CA 1
ATOM 695 C C . ARG A 1 91 ? -6.358 -3.834 -5.157 1.00 92.38 91 ARG A C 1
ATOM 697 O O . ARG A 1 91 ? -6.535 -4.479 -4.125 1.00 92.38 91 ARG A O 1
ATOM 704 N N . ILE A 1 92 ? -7.314 -3.563 -6.037 1.00 92.56 92 ILE A N 1
ATOM 705 C CA . ILE A 1 92 ? -8.713 -3.969 -5.933 1.00 92.56 92 ILE A CA 1
ATOM 706 C C . ILE A 1 92 ? -9.091 -4.657 -7.247 1.00 92.56 92 ILE A C 1
ATOM 708 O O . ILE A 1 92 ? -9.468 -4.012 -8.228 1.00 92.56 92 ILE A O 1
ATOM 712 N N . GLY A 1 93 ? -8.992 -5.984 -7.272 1.00 89.06 93 GLY A N 1
ATOM 713 C CA . GLY A 1 93 ? -9.080 -6.752 -8.511 1.00 89.06 93 GLY A CA 1
ATOM 714 C C . GLY A 1 93 ? -7.870 -6.525 -9.419 1.00 89.06 93 GLY A C 1
ATOM 715 O O . GLY A 1 93 ? -6.777 -6.235 -8.940 1.00 89.06 93 GLY A O 1
ATOM 716 N N . GLN A 1 94 ? -8.072 -6.689 -10.728 1.00 82.81 94 GLN A N 1
ATOM 717 C CA . GLN A 1 94 ? -7.003 -6.600 -11.732 1.00 82.81 94 GLN A CA 1
ATOM 718 C C . GLN A 1 94 ? -6.794 -5.177 -12.277 1.00 82.81 94 GLN A C 1
ATOM 720 O O . GLN A 1 94 ? -5.692 -4.842 -12.694 1.00 82.81 94 GLN A O 1
ATOM 725 N N . ASP A 1 95 ? -7.823 -4.324 -12.217 1.00 82.06 95 ASP A N 1
ATOM 726 C CA . ASP A 1 95 ? -7.857 -3.082 -13.009 1.00 82.06 95 ASP A CA 1
ATOM 727 C C . ASP A 1 95 ? -7.854 -1.801 -12.165 1.00 82.06 95 ASP A C 1
ATOM 729 O O . ASP A 1 95 ? -7.929 -0.697 -12.701 1.00 82.06 95 ASP A O 1
ATOM 733 N N . SER A 1 96 ? -7.830 -1.919 -10.836 1.00 88.56 96 SER A N 1
ATOM 734 C CA . SER A 1 96 ? -7.927 -0.767 -9.940 1.00 88.56 96 SER A CA 1
ATOM 735 C C . SER A 1 96 ? -6.862 -0.824 -8.861 1.00 88.56 96 SER A C 1
ATOM 737 O O . SER A 1 96 ? -6.710 -1.828 -8.166 1.00 88.56 96 SER A O 1
ATOM 739 N N . ALA A 1 97 ? -6.176 0.297 -8.663 1.00 91.56 97 ALA A N 1
ATOM 740 C CA . ALA A 1 97 ? -5.227 0.484 -7.581 1.00 91.56 97 ALA A CA 1
ATOM 741 C C . ALA A 1 97 ? -5.412 1.861 -6.935 1.00 91.56 97 ALA A C 1
ATOM 743 O O . ALA A 1 97 ? -5.659 2.856 -7.615 1.00 91.56 97 ALA A O 1
ATOM 744 N N . SER A 1 98 ? -5.274 1.905 -5.615 1.00 92.31 98 SER A N 1
ATOM 745 C CA . SER A 1 98 ? -5.200 3.127 -4.821 1.00 92.31 98 SER A CA 1
ATOM 746 C C . SER A 1 98 ? -3.809 3.257 -4.214 1.00 92.31 98 SER A C 1
ATOM 748 O O . SER A 1 98 ? -3.180 2.257 -3.862 1.00 92.31 98 SER A O 1
ATOM 750 N N . TYR A 1 99 ? -3.335 4.492 -4.084 1.00 94.50 99 TYR A N 1
ATOM 751 C CA . TYR A 1 99 ? -1.998 4.814 -3.608 1.00 94.50 99 TYR A CA 1
ATOM 752 C C . TYR A 1 99 ? -2.095 5.789 -2.441 1.00 94.50 99 TYR A C 1
ATOM 754 O O . TYR A 1 99 ? -2.834 6.777 -2.497 1.00 94.50 99 TYR A O 1
ATOM 762 N N . GLY A 1 100 ? -1.312 5.552 -1.394 1.00 95.94 100 GLY A N 1
ATOM 763 C CA . GLY A 1 100 ? -1.249 6.470 -0.267 1.00 95.94 100 GLY A CA 1
ATOM 764 C C . GLY A 1 100 ? 0.116 6.507 0.387 1.00 95.94 100 GLY A C 1
ATOM 765 O O . GLY A 1 100 ? 0.866 5.540 0.354 1.00 95.94 100 GLY A O 1
ATOM 766 N N . ARG A 1 101 ? 0.461 7.647 0.980 1.00 96.81 101 ARG A N 1
ATOM 767 C CA . ARG A 1 101 ? 1.624 7.755 1.862 1.00 96.81 101 ARG A CA 1
ATOM 768 C C . ARG A 1 101 ? 1.198 7.356 3.260 1.00 96.81 101 ARG A C 1
ATOM 770 O O . ARG A 1 101 ? 0.106 7.737 3.683 1.00 96.81 101 ARG A O 1
ATOM 777 N N . PHE A 1 102 ? 2.078 6.667 3.969 1.00 96.50 102 PHE A N 1
ATOM 778 C CA . PHE A 1 102 ? 1.881 6.333 5.370 1.00 96.50 102 PHE A CA 1
ATOM 779 C C . PHE A 1 102 ? 3.032 6.860 6.222 1.00 96.50 102 PHE A C 1
ATOM 781 O O . PHE A 1 102 ? 4.188 6.908 5.791 1.00 96.50 102 PHE A O 1
ATOM 788 N N . GLU A 1 103 ? 2.698 7.220 7.451 1.00 97.19 103 GLU A N 1
ATOM 789 C CA . GLU A 1 103 ? 3.626 7.522 8.533 1.00 97.19 103 GLU A CA 1
ATOM 790 C C . GLU A 1 103 ? 3.125 6.782 9.769 1.00 97.19 103 GLU A C 1
ATOM 792 O O . GLU A 1 103 ? 2.024 7.055 10.249 1.00 97.19 103 GLU A O 1
ATOM 797 N N . VAL A 1 104 ? 3.916 5.828 10.258 1.00 96.81 104 VAL A N 1
ATOM 798 C CA . VAL A 1 104 ? 3.568 5.020 11.424 1.00 96.81 104 VAL A CA 1
ATOM 799 C C . VAL A 1 104 ? 4.585 5.174 12.544 1.00 96.81 104 VAL A C 1
ATOM 801 O O . VAL A 1 104 ? 5.798 5.189 12.314 1.00 96.81 104 VAL A O 1
ATOM 804 N N . ASP A 1 105 ? 4.073 5.217 13.769 1.00 96.88 105 ASP A N 1
ATOM 805 C CA . ASP A 1 105 ? 4.849 5.050 14.991 1.00 96.88 105 ASP A CA 1
ATOM 806 C C . ASP A 1 105 ? 4.563 3.655 15.556 1.00 96.88 105 ASP A C 1
ATOM 808 O O . ASP A 1 105 ? 3.408 3.282 15.766 1.00 96.88 105 ASP A O 1
ATOM 812 N N . LEU A 1 106 ? 5.609 2.872 15.813 1.00 95.06 106 LEU A N 1
ATOM 813 C CA . LEU A 1 106 ? 5.497 1.541 16.403 1.00 95.06 106 LEU A CA 1
ATOM 814 C C . LEU A 1 106 ? 5.593 1.601 17.929 1.00 95.06 106 LEU A C 1
ATOM 816 O O . LEU A 1 106 ? 6.455 2.272 18.501 1.00 95.06 106 LEU A O 1
ATOM 820 N N . ALA A 1 107 ? 4.759 0.819 18.601 1.00 93.50 107 ALA A N 1
ATOM 821 C CA . ALA A 1 107 ? 4.899 0.534 20.020 1.00 93.50 107 ALA A CA 1
ATOM 822 C C . ALA A 1 107 ? 6.129 -0.370 20.289 1.00 93.50 107 ALA A C 1
ATOM 824 O O . ALA A 1 107 ? 6.654 -0.999 19.367 1.00 93.50 107 ALA A O 1
ATOM 825 N N . PRO A 1 108 ? 6.622 -0.484 21.543 1.00 87.31 108 PRO A N 1
ATOM 826 C CA . PRO A 1 108 ? 7.785 -1.321 21.870 1.00 87.31 108 PRO A CA 1
ATOM 827 C C . PRO A 1 108 ? 7.682 -2.782 21.407 1.00 87.31 108 PRO A C 1
ATOM 829 O O . PRO A 1 108 ? 8.684 -3.346 20.989 1.00 87.31 108 PRO A O 1
ATOM 832 N N . HIS A 1 109 ? 6.478 -3.356 21.436 1.00 84.06 109 HIS A N 1
ATOM 833 C CA . HIS A 1 109 ? 6.177 -4.721 20.987 1.00 84.06 109 HIS A CA 1
ATOM 834 C C . HIS A 1 109 ? 5.882 -4.856 19.482 1.00 84.06 109 HIS A C 1
ATOM 836 O O . HIS A 1 109 ? 5.439 -5.906 19.041 1.00 84.06 109 HIS A O 1
ATOM 842 N N . GLY A 1 110 ? 6.075 -3.797 18.691 1.00 88.69 110 GLY A N 1
ATOM 843 C CA . GLY A 1 110 ? 5.967 -3.860 17.231 1.00 88.69 110 GLY A CA 1
ATOM 844 C C . GLY A 1 110 ? 4.606 -3.503 16.632 1.00 88.69 110 GLY A C 1
ATOM 845 O O . GLY A 1 110 ? 4.577 -3.184 15.453 1.00 88.69 110 GLY A O 1
ATOM 846 N N . SER A 1 111 ? 3.505 -3.465 17.391 1.00 94.75 111 SER A N 1
ATOM 847 C CA . SER A 1 111 ? 2.207 -3.017 16.850 1.00 94.75 111 SER A CA 1
ATOM 848 C C . SER A 1 111 ? 2.194 -1.523 16.488 1.00 94.75 111 SER A C 1
ATOM 850 O O . SER A 1 111 ? 2.973 -0.731 17.031 1.00 94.75 111 SER A O 1
ATOM 852 N N . PHE A 1 112 ? 1.269 -1.112 15.620 1.00 97.06 112 PHE A N 1
ATOM 853 C CA . PHE A 1 112 ? 1.074 0.302 15.288 1.00 97.06 112 PHE A CA 1
ATOM 854 C C . PHE A 1 112 ? 0.484 1.064 16.481 1.00 97.06 112 PHE A C 1
ATOM 856 O O . PHE A 1 112 ? -0.580 0.707 16.979 1.00 97.06 112 PHE A O 1
ATOM 863 N N . LEU A 1 113 ? 1.171 2.107 16.945 1.00 97.38 113 LEU A N 1
ATOM 864 C CA . LEU A 1 113 ? 0.662 3.056 17.941 1.00 97.38 113 LEU A CA 1
ATOM 865 C C . LEU A 1 113 ? -0.036 4.237 17.260 1.00 97.38 113 LEU A C 1
ATOM 867 O O . LEU A 1 113 ? -1.069 4.708 17.722 1.00 97.38 113 LEU A O 1
ATOM 871 N N . ARG A 1 114 ? 0.522 4.696 16.140 1.00 97.88 114 ARG A N 1
ATOM 872 C CA . ARG A 1 114 ? -0.071 5.728 15.295 1.00 97.88 114 ARG A CA 1
ATOM 873 C C . ARG A 1 114 ? 0.119 5.360 13.837 1.00 97.88 114 ARG A C 1
ATOM 875 O O . ARG A 1 114 ? 1.193 4.893 13.477 1.00 97.88 114 ARG A O 1
ATOM 882 N N . ASP A 1 115 ? -0.893 5.609 13.021 1.00 97.94 115 ASP A N 1
ATOM 883 C CA . ASP A 1 115 ? -0.863 5.450 11.570 1.00 97.94 115 ASP A CA 1
ATOM 884 C C . ASP A 1 115 ? -1.559 6.644 10.927 1.00 97.94 115 ASP A C 1
ATOM 886 O O . ASP A 1 115 ? -2.738 6.906 11.159 1.00 97.94 115 ASP A O 1
ATOM 890 N N . THR A 1 116 ? -0.804 7.422 10.162 1.00 98.19 116 THR A N 1
ATOM 891 C CA . THR A 1 116 ? -1.333 8.540 9.389 1.00 98.19 116 THR A CA 1
ATOM 892 C C . THR A 1 116 ? -1.212 8.227 7.913 1.00 98.19 116 THR A C 1
ATOM 894 O O . THR A 1 116 ? -0.109 8.068 7.394 1.00 98.19 116 THR A O 1
ATOM 897 N N . SER A 1 117 ? -2.350 8.215 7.230 1.00 97.06 117 SER A N 1
ATOM 898 C CA . SER A 1 117 ? -2.452 7.945 5.803 1.00 97.06 117 SER A CA 1
ATOM 899 C C . SER A 1 117 ? -2.938 9.176 5.042 1.00 97.06 117 SER A C 1
ATOM 901 O O . SER A 1 117 ? -3.848 9.881 5.479 1.00 97.06 117 SER A O 1
ATOM 903 N N . ARG A 1 118 ? -2.337 9.439 3.882 1.00 96.44 118 ARG A N 1
ATOM 904 C CA . ARG A 1 118 ? -2.726 10.511 2.947 1.00 96.44 118 ARG A CA 1
ATOM 905 C C . ARG A 1 118 ? -2.615 10.028 1.508 1.00 96.44 118 ARG A C 1
ATOM 907 O O . ARG A 1 118 ? -1.920 9.053 1.250 1.00 96.44 118 ARG A O 1
ATOM 914 N N . GLY A 1 119 ? -3.261 10.712 0.568 1.00 93.81 119 GLY A N 1
ATOM 915 C CA . GLY A 1 119 ? -3.221 10.321 -0.848 1.00 93.81 119 GLY A CA 1
ATOM 916 C C . GLY A 1 119 ? -1.801 10.348 -1.420 1.00 93.81 119 GLY A C 1
ATOM 917 O O . GLY A 1 119 ? -0.976 11.150 -0.979 1.00 93.81 119 GLY A O 1
ATOM 918 N N . ALA A 1 120 ? -1.514 9.478 -2.385 1.00 95.06 120 ALA A N 1
ATOM 919 C CA . ALA A 1 120 ? -0.294 9.478 -3.193 1.00 95.06 120 ALA A CA 1
ATOM 920 C C . ALA A 1 120 ? -0.643 9.228 -4.663 1.00 95.06 120 ALA A C 1
ATOM 922 O O . ALA A 1 120 ? -1.769 8.849 -4.986 1.00 95.06 120 ALA A O 1
ATOM 923 N N . LEU A 1 121 ? 0.327 9.436 -5.549 1.00 91.88 121 LEU A N 1
ATOM 924 C CA . LEU A 1 121 ? 0.200 9.107 -6.965 1.00 91.88 121 LEU A CA 1
ATOM 925 C C . LEU A 1 121 ? 0.936 7.806 -7.313 1.00 91.88 121 LEU A C 1
ATOM 927 O O . LEU A 1 121 ? 1.871 7.394 -6.626 1.00 91.88 121 LEU A O 1
ATOM 931 N N . LEU A 1 122 ? 0.537 7.198 -8.433 1.00 90.19 122 LEU A N 1
ATOM 932 C CA . LEU A 1 122 ? 1.171 6.006 -9.004 1.00 90.19 122 LEU A CA 1
ATOM 933 C C . LEU A 1 122 ? 2.691 6.169 -9.146 1.00 90.19 122 LEU A C 1
ATOM 935 O O . LEU A 1 122 ? 3.459 5.329 -8.683 1.00 90.19 122 LEU A O 1
ATOM 939 N N . ASN A 1 123 ? 3.126 7.264 -9.772 1.00 89.56 123 ASN A N 1
ATOM 940 C CA . ASN A 1 123 ? 4.545 7.517 -10.000 1.00 89.56 123 ASN A CA 1
ATOM 941 C C . ASN A 1 123 ? 5.316 7.646 -8.687 1.00 89.56 123 ASN A C 1
ATOM 943 O O . ASN A 1 123 ? 6.460 7.237 -8.634 1.00 89.56 123 ASN A O 1
ATOM 947 N N . GLU A 1 124 ? 4.704 8.132 -7.610 1.00 90.12 124 GLU A N 1
ATOM 948 C CA . GLU A 1 124 ? 5.393 8.191 -6.324 1.00 90.12 124 GLU A CA 1
ATOM 949 C C . GLU A 1 124 ? 5.688 6.803 -5.764 1.00 90.12 124 GLU A C 1
ATOM 951 O O . GLU A 1 124 ? 6.784 6.572 -5.261 1.00 90.12 124 GLU A O 1
ATOM 956 N N . PHE A 1 125 ? 4.737 5.870 -5.863 1.00 89.19 125 PHE A N 1
ATOM 957 C CA . PHE A 1 125 ? 4.958 4.494 -5.421 1.00 89.19 125 PHE A CA 1
ATOM 958 C C . PHE A 1 125 ? 6.030 3.804 -6.271 1.00 89.19 125 PHE A C 1
ATOM 960 O O . PHE A 1 125 ? 6.932 3.159 -5.733 1.00 89.19 125 PHE A O 1
ATOM 967 N N . GLU A 1 126 ? 5.953 3.969 -7.591 1.00 86.69 126 GLU A N 1
ATOM 968 C CA . GLU A 1 126 ? 6.886 3.330 -8.512 1.00 86.69 126 GLU A CA 1
ATOM 969 C C . GLU A 1 126 ? 8.272 3.998 -8.527 1.00 86.69 126 GLU A C 1
ATOM 971 O O . GLU A 1 126 ? 9.280 3.316 -8.677 1.00 86.69 126 GLU A O 1
ATOM 976 N N . ASP A 1 127 ? 8.386 5.302 -8.304 1.00 86.50 127 ASP A N 1
ATOM 977 C CA . ASP A 1 127 ? 9.678 6.002 -8.281 1.00 86.50 127 ASP A CA 1
ATOM 978 C C . ASP A 1 127 ? 10.357 5.944 -6.899 1.00 86.50 127 ASP A C 1
ATOM 980 O O . ASP A 1 127 ? 11.552 6.216 -6.784 1.00 86.50 127 ASP A O 1
ATOM 984 N N . ALA A 1 128 ? 9.635 5.584 -5.830 1.00 84.00 128 ALA A N 1
ATOM 985 C CA . ALA A 1 128 ? 10.182 5.580 -4.475 1.00 84.00 128 ALA A CA 1
ATOM 986 C C . ALA A 1 128 ? 11.381 4.626 -4.321 1.00 84.00 128 ALA A C 1
ATOM 988 O O . ALA A 1 128 ? 11.315 3.452 -4.687 1.00 84.00 128 ALA A O 1
ATOM 989 N N . SER A 1 129 ? 12.446 5.101 -3.668 1.00 72.38 129 SER A N 1
ATOM 990 C CA . SER A 1 129 ? 13.739 4.414 -3.500 1.00 72.38 129 SER A CA 1
ATOM 991 C C . SER A 1 129 ? 13.759 3.250 -2.489 1.00 72.38 129 SER A C 1
ATOM 993 O O . SER A 1 129 ? 14.811 2.820 -2.027 1.00 72.38 129 SER A O 1
ATOM 995 N N . GLY A 1 130 ? 12.589 2.719 -2.128 1.00 66.88 130 GLY A N 1
ATOM 996 C CA . GLY A 1 130 ? 12.441 1.581 -1.217 1.00 66.88 130 GLY A CA 1
ATOM 997 C C . GLY A 1 130 ? 12.216 0.258 -1.943 1.00 66.88 130 GLY A C 1
ATOM 998 O O . GLY A 1 130 ? 11.725 0.234 -3.066 1.00 66.88 130 GLY A O 1
ATOM 999 N N . SER A 1 131 ? 12.493 -0.872 -1.294 1.00 67.12 131 SER A N 1
ATOM 1000 C CA . SER A 1 131 ? 11.951 -2.164 -1.745 1.00 67.12 131 SER A CA 1
ATOM 1001 C C . SER A 1 131 ? 10.514 -2.338 -1.250 1.00 67.12 131 SER A C 1
ATOM 1003 O O . SER A 1 131 ? 10.147 -1.808 -0.197 1.00 67.12 131 SER A O 1
ATOM 1005 N N . VAL A 1 132 ? 9.699 -3.099 -1.984 1.00 75.88 132 VAL A N 1
ATOM 1006 C CA . VAL A 1 132 ? 8.414 -3.561 -1.445 1.00 75.88 132 VAL A CA 1
ATOM 1007 C C . VAL A 1 132 ? 8.679 -4.536 -0.303 1.00 75.88 132 VAL A C 1
ATOM 1009 O O . VAL A 1 132 ? 9.486 -5.451 -0.436 1.00 75.88 132 VAL A O 1
ATOM 1012 N N . MET A 1 133 ? 8.012 -4.335 0.832 1.00 77.19 133 MET A N 1
ATOM 1013 C CA . MET A 1 133 ? 8.328 -5.044 2.075 1.00 77.19 133 MET A CA 1
ATOM 1014 C C . MET A 1 133 ? 7.974 -6.537 2.048 1.00 77.19 133 MET A C 1
ATOM 1016 O O . MET A 1 133 ? 8.647 -7.322 2.707 1.00 77.19 133 MET A O 1
ATOM 1020 N N . LEU A 1 134 ? 6.906 -6.927 1.343 1.00 67.69 134 LEU A N 1
ATOM 1021 C CA . LEU A 1 134 ? 6.273 -8.246 1.517 1.00 67.69 134 LEU A CA 1
ATOM 1022 C C . LEU A 1 134 ? 6.101 -9.054 0.220 1.00 67.69 134 LEU A C 1
ATOM 1024 O O . LEU A 1 134 ? 5.745 -10.224 0.292 1.00 67.69 134 LEU A O 1
ATOM 1028 N N . ALA A 1 135 ? 6.323 -8.451 -0.950 1.00 61.72 135 ALA A N 1
ATOM 1029 C CA . ALA A 1 135 ? 6.140 -9.101 -2.255 1.00 61.72 135 ALA A CA 1
ATOM 1030 C C . ALA A 1 135 ? 7.142 -8.616 -3.311 1.00 61.72 135 ALA A C 1
ATOM 1032 O O . ALA A 1 135 ? 6.802 -8.510 -4.479 1.00 61.72 135 ALA A O 1
ATOM 1033 N N . ALA A 1 136 ? 8.387 -8.310 -2.934 1.00 59.12 136 ALA A N 1
ATOM 1034 C CA . ALA A 1 136 ? 9.362 -7.740 -3.873 1.00 59.12 136 ALA A CA 1
ATOM 1035 C C . ALA A 1 136 ? 9.593 -8.575 -5.156 1.00 59.12 136 ALA A C 1
ATOM 1037 O O . ALA A 1 136 ? 9.950 -8.001 -6.179 1.00 59.12 136 ALA A O 1
ATOM 1038 N N . ASN A 1 137 ? 9.396 -9.900 -5.108 1.00 56.81 137 ASN A N 1
ATOM 1039 C CA . ASN A 1 137 ? 9.601 -10.803 -6.252 1.00 56.81 137 ASN A CA 1
ATOM 1040 C C . ASN A 1 137 ? 8.306 -11.225 -6.968 1.00 56.81 137 ASN A C 1
ATOM 1042 O O . ASN A 1 137 ? 8.385 -11.724 -8.086 1.00 56.81 137 ASN A O 1
ATOM 1046 N N . ASP A 1 138 ? 7.151 -11.004 -6.338 1.00 60.31 138 ASP A N 1
ATOM 1047 C CA . ASP A 1 138 ? 5.821 -11.383 -6.843 1.00 60.31 138 ASP A CA 1
ATOM 1048 C C . ASP A 1 138 ? 4.966 -10.137 -7.130 1.00 60.31 138 ASP A C 1
ATOM 1050 O O . ASP A 1 138 ? 3.747 -10.205 -7.266 1.00 60.31 138 ASP A O 1
ATOM 1054 N N . GLU A 1 139 ? 5.602 -8.965 -7.168 1.00 71.75 139 GLU A N 1
ATOM 1055 C CA . GLU A 1 139 ? 4.946 -7.713 -7.495 1.00 71.75 139 GLU A CA 1
ATOM 1056 C C . GLU A 1 139 ? 4.715 -7.641 -9.002 1.00 71.75 139 GLU A C 1
ATOM 1058 O O . GLU A 1 139 ? 5.631 -7.399 -9.789 1.00 71.75 139 GLU A O 1
ATOM 1063 N N . ASP A 1 140 ? 3.456 -7.781 -9.391 1.00 77.88 140 ASP A N 1
ATOM 1064 C CA . ASP A 1 140 ? 2.999 -7.396 -10.715 1.00 77.88 140 ASP A CA 1
ATOM 1065 C C . ASP A 1 140 ? 3.388 -5.933 -10.997 1.00 77.88 140 ASP A C 1
ATOM 1067 O O . ASP A 1 140 ? 3.040 -5.009 -10.254 1.00 77.88 140 ASP A O 1
ATOM 1071 N N . LEU A 1 141 ? 4.076 -5.711 -12.107 1.00 80.62 141 LEU A N 1
ATOM 1072 C CA . LEU A 1 141 ? 4.404 -4.409 -12.657 1.00 80.62 141 LEU A CA 1
ATOM 1073 C C . LEU A 1 141 ? 3.129 -3.720 -13.132 1.00 80.62 141 LEU A C 1
ATOM 1075 O O . LEU A 1 141 ? 2.362 -4.296 -13.900 1.00 80.62 141 LEU A O 1
ATOM 1079 N N . GLU A 1 142 ? 2.933 -2.468 -12.723 1.00 84.62 142 GLU A N 1
ATOM 1080 C CA . GLU A 1 142 ? 1.836 -1.633 -13.212 1.00 84.62 142 GLU A CA 1
ATOM 1081 C C . GLU A 1 142 ? 1.997 -1.349 -14.724 1.00 84.62 142 GLU A C 1
ATOM 1083 O O . GLU A 1 142 ? 2.908 -0.601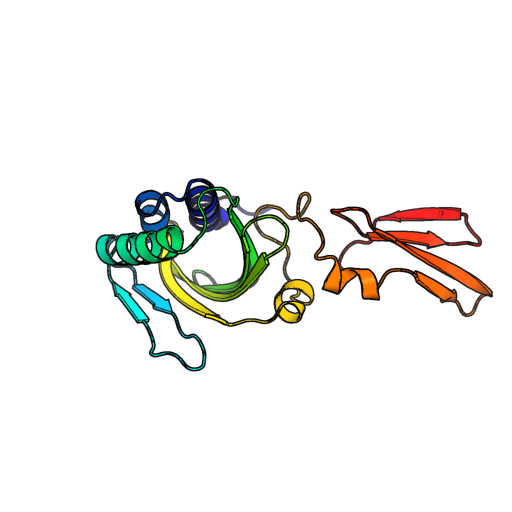 -15.104 1.00 84.62 142 GLU A O 1
ATOM 1088 N N . PRO A 1 143 ? 1.139 -1.905 -15.607 1.00 82.31 143 PRO A N 1
ATOM 1089 C CA . PRO A 1 143 ? 1.281 -1.762 -17.056 1.00 82.31 143 PRO A CA 1
ATOM 1090 C C . PRO A 1 143 ? 1.432 -0.308 -17.497 1.00 82.31 143 PRO A C 1
ATOM 1092 O O . PRO A 1 143 ? 2.384 0.042 -18.191 1.00 82.31 143 PRO A O 1
ATOM 1095 N N . THR A 1 144 ? 0.549 0.556 -16.996 1.00 84.31 144 THR A N 1
ATOM 1096 C CA . THR A 1 144 ? 0.484 1.972 -17.376 1.00 84.31 144 THR A CA 1
ATOM 1097 C C . THR A 1 144 ? 1.765 2.743 -17.052 1.00 84.31 144 THR A C 1
ATOM 1099 O O . THR A 1 144 ? 2.146 3.654 -17.788 1.00 84.31 144 THR A O 1
ATOM 1102 N N . TYR A 1 145 ? 2.469 2.361 -15.985 1.00 87.69 145 TYR A N 1
ATOM 1103 C CA . TYR A 1 145 ? 3.744 2.962 -15.616 1.00 87.69 145 TYR A CA 1
ATOM 1104 C C . TYR A 1 145 ? 4.915 2.342 -16.386 1.00 87.69 145 TYR A C 1
ATOM 1106 O O . TYR A 1 145 ? 5.798 3.066 -16.841 1.00 87.69 145 TYR A O 1
ATOM 1114 N N . TYR A 1 146 ? 4.960 1.015 -16.527 1.00 87.31 146 TYR A N 1
ATOM 1115 C CA . TYR A 1 146 ? 6.131 0.314 -17.063 1.00 87.31 146 TYR A CA 1
ATOM 1116 C C . TYR A 1 146 ? 6.159 0.208 -18.590 1.00 87.31 146 TYR A C 1
ATOM 1118 O O . TYR A 1 146 ? 7.245 0.091 -19.158 1.00 87.31 146 TYR A O 1
ATOM 1126 N N . ASP A 1 147 ? 5.017 0.323 -19.271 1.00 88.00 147 ASP A N 1
ATOM 1127 C CA . ASP A 1 147 ? 4.953 0.314 -20.739 1.00 88.00 147 ASP A CA 1
ATOM 1128 C C . ASP A 1 147 ? 5.717 1.491 -21.361 1.00 88.00 147 ASP A C 1
ATOM 1130 O O . ASP A 1 147 ? 6.263 1.360 -22.453 1.00 88.00 147 ASP A O 1
ATOM 1134 N N . ARG A 1 148 ? 5.882 2.606 -20.632 1.00 87.75 148 ARG A N 1
ATOM 1135 C CA . ARG A 1 148 ? 6.714 3.743 -21.073 1.00 87.75 148 ARG A CA 1
ATOM 1136 C C . ARG A 1 148 ? 8.215 3.424 -21.152 1.00 87.75 148 ARG A C 1
ATOM 1138 O O . ARG A 1 148 ? 8.968 4.188 -21.749 1.00 87.75 148 ARG A O 1
ATOM 1145 N N . LEU A 1 149 ? 8.655 2.345 -20.499 1.00 87.81 149 LEU A N 1
ATOM 1146 C CA . LEU A 1 149 ? 10.050 1.889 -20.472 1.00 87.81 149 LEU A CA 1
ATOM 1147 C C . LEU A 1 149 ? 10.312 0.752 -21.472 1.00 87.81 149 LEU A C 1
ATOM 1149 O O . LEU A 1 149 ? 11.459 0.350 -21.660 1.00 87.81 149 LEU A O 1
ATOM 1153 N N . VAL A 1 150 ? 9.262 0.200 -22.083 1.00 92.00 150 VAL A N 1
ATOM 1154 C CA . VAL A 1 150 ? 9.359 -0.859 -23.090 1.00 92.00 150 VAL A CA 1
ATOM 1155 C C . VAL A 1 150 ? 9.633 -0.224 -24.450 1.00 92.00 150 VAL A C 1
ATOM 1157 O O . VAL A 1 150 ? 9.010 0.763 -24.830 1.00 92.00 150 VAL A O 1
ATOM 1160 N N . GLY A 1 151 ? 10.561 -0.799 -25.214 1.00 92.75 151 GLY A N 1
ATOM 1161 C CA . GLY A 1 151 ? 10.910 -0.266 -26.527 1.00 92.75 151 GLY A CA 1
ATOM 1162 C C . GLY A 1 151 ? 12.322 -0.610 -26.975 1.00 92.75 151 GLY A C 1
ATOM 1163 O O . GLY A 1 151 ? 12.995 -1.467 -26.401 1.00 92.75 151 GLY A O 1
ATOM 1164 N N . ARG A 1 152 ? 12.765 0.058 -28.042 1.00 93.38 152 ARG A N 1
ATOM 1165 C CA . ARG A 1 152 ? 14.132 -0.043 -28.565 1.00 93.38 152 ARG A CA 1
ATOM 1166 C C . ARG A 1 152 ? 14.866 1.268 -28.319 1.00 93.38 152 ARG A C 1
ATOM 1168 O O . ARG A 1 152 ? 14.385 2.321 -28.724 1.00 93.38 152 ARG A O 1
ATOM 1175 N N . TYR A 1 153 ? 16.035 1.181 -27.701 1.00 92.81 153 TYR A N 1
ATOM 1176 C CA . TYR A 1 153 ? 16.875 2.316 -27.343 1.00 92.81 153 TYR A CA 1
ATOM 1177 C C . TYR A 1 153 ? 18.214 2.191 -28.063 1.00 92.81 153 TYR A C 1
ATOM 1179 O O . TYR A 1 153 ? 18.947 1.227 -27.850 1.00 92.81 153 TYR A O 1
ATOM 1187 N N . ARG A 1 154 ? 18.520 3.161 -28.924 1.00 92.88 154 ARG A N 1
ATOM 1188 C CA . ARG A 1 154 ? 19.766 3.212 -29.693 1.00 92.88 154 ARG A CA 1
ATOM 1189 C C . ARG A 1 154 ? 20.916 3.660 -28.793 1.00 92.88 154 ARG A C 1
ATOM 1191 O O . ARG A 1 154 ? 20.824 4.710 -28.160 1.00 92.88 154 ARG A O 1
ATOM 1198 N N . LEU A 1 155 ? 21.995 2.892 -28.760 1.00 90.12 155 LEU A N 1
ATOM 1199 C CA . LEU A 1 155 ? 23.239 3.257 -28.092 1.00 90.12 155 LEU A CA 1
ATOM 1200 C C . LEU A 1 155 ? 24.196 3.964 -29.061 1.00 90.12 155 LEU A C 1
ATOM 1202 O O . LEU A 1 155 ? 24.090 3.839 -30.282 1.00 90.12 155 LEU A O 1
ATOM 1206 N N . ALA A 1 156 ? 25.147 4.714 -28.502 1.00 90.12 156 ALA A N 1
ATOM 1207 C CA . ALA A 1 156 ? 26.136 5.471 -29.273 1.00 90.12 156 ALA A CA 1
ATOM 1208 C C . ALA A 1 156 ? 27.110 4.577 -30.067 1.00 90.12 156 ALA A C 1
ATOM 1210 O O . ALA A 1 156 ? 27.670 5.017 -31.065 1.00 90.12 156 ALA A O 1
ATOM 1211 N N . ASP A 1 157 ? 27.285 3.323 -29.647 1.00 89.44 157 ASP A N 1
ATOM 1212 C CA . ASP A 1 157 ? 28.098 2.303 -30.323 1.00 89.44 157 ASP A CA 1
ATOM 1213 C C . ASP A 1 157 ? 27.368 1.622 -31.500 1.00 89.44 157 ASP A C 1
ATOM 1215 O O . ASP A 1 157 ? 27.910 0.716 -32.132 1.00 89.44 157 ASP A O 1
ATOM 1219 N N . GLY A 1 158 ? 26.140 2.054 -31.811 1.00 89.94 158 GLY A N 1
ATOM 1220 C CA . GLY A 1 158 ? 25.312 1.486 -32.873 1.00 89.94 158 GLY A CA 1
ATOM 1221 C C . GLY A 1 158 ? 24.533 0.234 -32.465 1.00 89.94 158 GLY A C 1
ATOM 1222 O O . GLY A 1 158 ? 23.745 -0.264 -33.275 1.00 89.94 158 GLY A O 1
ATOM 1223 N N . CYS A 1 159 ? 24.694 -0.252 -31.231 1.00 92.69 159 CYS A N 1
ATOM 1224 C CA . CYS A 1 159 ? 23.872 -1.320 -30.674 1.00 92.69 159 CYS A CA 1
ATOM 1225 C C . CYS A 1 159 ? 22.497 -0.794 -30.243 1.00 92.69 159 CYS A C 1
ATOM 1227 O O . CYS A 1 159 ? 22.309 0.392 -29.981 1.00 92.69 159 CYS A O 1
ATOM 1229 N N . ASP A 1 160 ? 21.527 -1.698 -30.121 1.00 94.69 160 ASP A N 1
ATOM 1230 C CA . ASP A 1 160 ? 20.200 -1.394 -29.592 1.00 94.69 160 ASP A CA 1
ATOM 1231 C C . ASP A 1 160 ? 19.980 -2.157 -28.283 1.00 94.69 160 ASP A C 1
ATOM 1233 O O . ASP A 1 160 ? 20.280 -3.350 -28.181 1.00 94.69 160 ASP A O 1
ATOM 1237 N N . LEU A 1 161 ? 19.402 -1.490 -27.289 1.00 93.38 161 LEU A N 1
ATOM 1238 C CA . LEU A 1 161 ? 18.799 -2.139 -26.132 1.00 93.38 161 LEU A CA 1
ATOM 1239 C C . LEU A 1 161 ? 17.308 -2.321 -26.395 1.00 93.38 161 LEU A C 1
ATOM 1241 O O . LEU A 1 161 ? 16.572 -1.352 -26.564 1.00 93.38 161 LEU A O 1
ATOM 1245 N N . VAL A 1 162 ? 16.855 -3.568 -26.419 1.00 94.38 162 VAL A N 1
ATOM 1246 C CA . VAL A 1 162 ? 15.435 -3.910 -26.497 1.00 94.38 162 VAL A CA 1
ATOM 1247 C C . VAL A 1 162 ? 14.948 -4.190 -25.087 1.00 94.38 162 VAL A C 1
ATOM 1249 O O . VAL A 1 162 ? 15.333 -5.200 -24.497 1.00 94.38 162 VAL A O 1
ATOM 1252 N N . ILE A 1 163 ? 14.121 -3.300 -24.548 1.00 93.88 163 ILE A N 1
ATOM 1253 C CA . ILE A 1 163 ? 13.482 -3.479 -23.246 1.00 93.88 163 ILE A CA 1
ATOM 1254 C C . ILE A 1 163 ? 12.085 -4.054 -23.461 1.00 93.88 163 ILE A C 1
ATOM 1256 O O . ILE A 1 163 ? 11.317 -3.559 -24.283 1.00 93.88 163 ILE A O 1
ATOM 1260 N N . THR A 1 164 ? 11.763 -5.108 -22.718 1.00 92.12 164 THR A N 1
ATOM 1261 C CA . THR A 1 164 ? 10.443 -5.749 -22.663 1.00 92.12 164 THR A CA 1
ATOM 1262 C C . THR A 1 164 ? 10.088 -6.076 -21.213 1.00 92.12 164 THR A C 1
ATOM 1264 O O . THR A 1 164 ? 10.885 -5.825 -20.306 1.00 92.12 164 THR A O 1
ATOM 1267 N N . ARG A 1 165 ? 8.904 -6.639 -20.971 1.00 88.88 165 ARG A N 1
ATOM 1268 C CA . ARG A 1 165 ? 8.447 -6.992 -19.627 1.00 88.88 165 ARG A CA 1
ATOM 1269 C C . ARG A 1 165 ? 7.673 -8.303 -19.590 1.00 88.88 165 ARG A C 1
ATOM 1271 O O . ARG A 1 165 ? 6.982 -8.644 -20.543 1.00 88.88 165 ARG A O 1
ATOM 1278 N N . SER A 1 166 ? 7.772 -9.005 -18.467 1.00 85.19 166 SER A N 1
ATOM 1279 C CA . SER A 1 166 ? 6.744 -9.938 -18.005 1.00 85.19 166 SER A CA 1
ATOM 1280 C C . SER A 1 166 ? 5.779 -9.213 -17.062 1.00 85.19 166 SER A C 1
ATOM 1282 O O . SER A 1 166 ? 5.872 -7.998 -16.873 1.00 85.19 166 SER A O 1
ATOM 1284 N N . ILE A 1 167 ? 4.869 -9.968 -16.443 1.00 80.38 167 ILE A N 1
ATOM 1285 C CA . ILE A 1 167 ? 3.984 -9.440 -15.406 1.00 80.38 167 ILE A CA 1
ATOM 1286 C C . ILE A 1 167 ? 4.789 -8.909 -14.212 1.00 80.38 167 ILE A C 1
ATOM 1288 O O . ILE A 1 167 ? 4.418 -7.875 -13.694 1.00 80.38 167 ILE A O 1
ATOM 1292 N N . VAL A 1 168 ? 5.916 -9.520 -13.827 1.00 81.44 168 VAL A N 1
ATOM 1293 C CA . VAL A 1 168 ? 6.642 -9.183 -12.578 1.00 81.44 168 VAL A CA 1
ATOM 1294 C C . VAL A 1 168 ? 8.026 -8.560 -12.786 1.00 81.44 168 VAL A C 1
ATOM 1296 O O . VAL A 1 168 ? 8.703 -8.189 -11.829 1.00 81.44 168 VAL A O 1
ATOM 1299 N N . ARG A 1 169 ? 8.523 -8.475 -14.030 1.00 84.56 169 ARG A N 1
ATOM 1300 C CA . ARG A 1 169 ? 9.905 -8.036 -14.274 1.00 84.56 169 ARG A CA 1
ATOM 1301 C C . ARG A 1 169 ? 10.127 -7.399 -15.640 1.00 84.56 169 ARG A C 1
ATOM 1303 O O . ARG A 1 169 ? 9.585 -7.850 -16.643 1.00 84.56 169 ARG A O 1
ATOM 1310 N N . LEU A 1 170 ? 10.999 -6.390 -15.684 1.00 88.00 170 LEU A N 1
ATOM 1311 C CA . LEU A 1 170 ? 11.552 -5.856 -16.928 1.00 88.00 170 LEU A CA 1
ATOM 1312 C C . LEU A 1 170 ? 12.789 -6.651 -17.366 1.00 88.00 170 LEU A C 1
ATOM 1314 O O . LEU A 1 170 ? 13.631 -7.021 -16.546 1.00 88.00 170 LEU A O 1
ATOM 1318 N N . PHE A 1 171 ? 12.951 -6.833 -18.670 1.00 91.44 171 PHE A N 1
ATOM 1319 C CA . PHE A 1 171 ? 14.105 -7.486 -19.278 1.00 91.44 171 PHE A CA 1
ATOM 1320 C C . PHE A 1 171 ? 14.712 -6.587 -20.342 1.00 91.44 171 PHE A C 1
ATOM 1322 O O . PHE A 1 171 ? 13.993 -5.901 -21.061 1.00 91.44 171 PHE A O 1
ATOM 1329 N N . VAL A 1 172 ? 16.031 -6.640 -20.478 1.00 94.56 172 VAL A N 1
ATOM 1330 C CA . VAL A 1 172 ? 16.762 -5.977 -21.554 1.00 94.56 172 VAL A CA 1
ATOM 1331 C C . VAL A 1 172 ? 17.546 -7.002 -22.363 1.00 94.56 172 VAL A C 1
ATOM 1333 O O . VAL A 1 172 ? 18.178 -7.897 -21.798 1.00 94.56 172 VAL A O 1
ATOM 1336 N N . ARG A 1 173 ? 17.528 -6.852 -23.686 1.00 94.88 173 ARG A N 1
ATOM 1337 C CA . ARG A 1 173 ? 18.409 -7.551 -24.627 1.00 94.88 173 ARG A CA 1
ATOM 1338 C C . ARG A 1 173 ? 19.287 -6.536 -25.336 1.00 94.88 173 ARG A C 1
ATOM 1340 O O . ARG A 1 173 ? 18.767 -5.587 -25.914 1.00 94.88 173 ARG A O 1
ATOM 1347 N N . ASN A 1 174 ? 20.595 -6.759 -25.348 1.00 93.38 174 ASN A N 1
ATOM 1348 C CA . ASN A 1 174 ? 21.503 -6.002 -26.211 1.00 93.38 174 ASN A CA 1
ATOM 1349 C C . ASN A 1 174 ? 21.561 -6.669 -27.599 1.00 93.38 174 ASN A C 1
ATOM 1351 O O . ASN A 1 174 ? 21.800 -7.873 -27.693 1.00 93.38 174 ASN A O 1
ATOM 1355 N N . SER A 1 175 ? 21.321 -5.916 -28.674 1.00 92.25 175 SER A N 1
ATOM 1356 C CA . SER A 1 175 ? 21.246 -6.455 -30.039 1.00 92.25 175 SER A CA 1
ATOM 1357 C C . SER A 1 175 ? 22.596 -6.882 -30.624 1.00 92.25 175 SER A C 1
ATOM 1359 O O . SER A 1 175 ? 22.623 -7.706 -31.531 1.00 92.25 175 SER A O 1
ATOM 1361 N N . CYS A 1 176 ? 23.717 -6.389 -30.106 1.00 92.06 176 CYS A N 1
ATOM 1362 C CA . CYS A 1 176 ? 25.044 -6.805 -30.554 1.00 92.06 176 CYS A CA 1
ATOM 1363 C C . CYS A 1 176 ? 25.492 -8.096 -29.863 1.00 92.06 176 CYS A C 1
ATOM 1365 O O . CYS A 1 176 ? 26.001 -9.004 -30.511 1.00 92.06 176 CYS A O 1
ATOM 1367 N N . THR A 1 177 ? 25.275 -8.207 -28.548 1.00 93.12 177 THR A N 1
ATOM 1368 C CA . THR A 1 177 ? 25.725 -9.377 -27.769 1.00 93.12 177 THR A CA 1
ATOM 1369 C C . THR A 1 177 ? 24.675 -10.472 -27.647 1.00 93.12 177 THR A C 1
ATOM 1371 O O . THR A 1 177 ? 24.998 -11.585 -27.246 1.00 93.12 177 THR A O 1
ATOM 1374 N N . GLN A 1 178 ? 23.414 -10.168 -27.964 1.00 92.50 178 GLN A N 1
ATOM 1375 C CA . GLN A 1 178 ? 22.266 -11.070 -27.840 1.00 92.50 178 GLN A CA 1
ATOM 1376 C C . GLN A 1 178 ? 21.963 -11.531 -26.403 1.00 92.50 178 GLN A C 1
ATOM 1378 O O . GLN A 1 178 ? 21.099 -12.381 -26.191 1.00 92.50 178 GLN A O 1
ATOM 1383 N N . VAL A 1 179 ? 22.623 -10.941 -25.401 1.00 92.12 179 VAL A N 1
ATOM 1384 C CA . VAL A 1 179 ? 22.461 -11.314 -23.993 1.00 92.12 179 VAL A CA 1
ATOM 1385 C C . VAL A 1 179 ? 21.204 -10.676 -23.416 1.00 92.12 179 VAL A C 1
ATOM 1387 O O . VAL A 1 179 ? 21.009 -9.462 -23.515 1.00 92.12 179 VAL A O 1
ATOM 1390 N N . TRP A 1 180 ? 20.396 -11.500 -22.750 1.00 90.88 180 TRP A N 1
ATOM 1391 C CA . TRP A 1 180 ? 19.259 -11.074 -21.943 1.00 90.88 180 TRP A CA 1
ATOM 1392 C C . TRP A 1 180 ? 19.661 -10.862 -20.489 1.00 90.88 180 TRP A C 1
ATOM 1394 O O . TRP A 1 180 ? 20.398 -11.662 -19.912 1.00 90.88 180 TRP A O 1
ATOM 1404 N N . ARG A 1 181 ? 19.143 -9.800 -19.875 1.00 90.81 181 ARG A N 1
ATOM 1405 C CA . ARG A 1 181 ? 19.289 -9.538 -18.441 1.00 90.81 181 ARG A CA 1
ATOM 1406 C C . ARG A 1 181 ? 17.963 -9.067 -17.872 1.00 90.81 181 ARG A C 1
ATOM 1408 O O . ARG A 1 181 ? 17.288 -8.237 -18.475 1.00 90.81 181 ARG A O 1
ATOM 1415 N N . GLY A 1 182 ? 17.601 -9.578 -16.701 1.00 87.06 182 GLY A N 1
ATOM 1416 C CA . GLY A 1 182 ? 16.538 -8.972 -15.911 1.00 87.06 182 GLY A CA 1
ATOM 1417 C C . GLY A 1 182 ? 17.024 -7.628 -15.385 1.00 87.06 182 GLY A C 1
ATOM 1418 O O . GLY A 1 182 ? 18.097 -7.558 -14.785 1.00 87.06 182 GLY A O 1
ATOM 1419 N N . LEU A 1 183 ? 16.250 -6.572 -15.606 1.00 83.44 183 LEU A N 1
ATOM 1420 C CA . LEU A 1 183 ? 16.523 -5.290 -14.981 1.00 83.44 183 LEU A CA 1
ATOM 1421 C C . LEU A 1 183 ? 16.186 -5.389 -13.495 1.00 83.44 183 LEU A C 1
ATOM 1423 O O . LEU A 1 183 ? 15.256 -6.092 -13.084 1.00 83.44 183 LEU A O 1
ATOM 1427 N N . THR A 1 184 ? 16.987 -4.697 -12.702 1.00 74.81 184 THR A N 1
ATOM 1428 C CA . THR A 1 184 ? 16.778 -4.524 -11.270 1.00 74.81 184 THR A CA 1
ATOM 1429 C C . THR A 1 184 ? 16.614 -3.033 -11.041 1.00 74.81 184 THR A C 1
ATOM 1431 O O . THR A 1 184 ? 17.359 -2.239 -11.619 1.00 74.81 184 THR A O 1
ATOM 1434 N N . ARG A 1 185 ? 15.631 -2.645 -10.226 1.00 70.25 185 ARG A N 1
ATOM 1435 C CA . ARG A 1 185 ? 15.486 -1.253 -9.799 1.00 70.25 185 ARG A CA 1
ATOM 1436 C C . ARG A 1 185 ? 16.745 -0.870 -9.016 1.00 70.25 185 ARG A C 1
ATOM 1438 O O . ARG A 1 185 ? 17.093 -1.544 -8.051 1.00 70.25 185 ARG A O 1
ATOM 1445 N N . VAL A 1 186 ? 17.438 0.168 -9.472 1.00 63.94 186 VAL A N 1
ATOM 1446 C CA . VAL A 1 186 ? 18.585 0.759 -8.776 1.00 63.94 186 VAL A CA 1
ATOM 1447 C C . VAL A 1 186 ? 18.085 2.081 -8.217 1.00 63.94 186 VAL A C 1
ATOM 1449 O O . VAL A 1 186 ? 17.630 2.927 -8.987 1.00 63.94 186 VAL A O 1
ATOM 1452 N N . SER A 1 187 ? 18.079 2.212 -6.896 1.00 54.78 187 SER A N 1
ATOM 1453 C CA . SER A 1 187 ? 17.611 3.394 -6.174 1.00 54.78 187 SER A CA 1
ATOM 1454 C C . SER A 1 187 ? 18.581 3.768 -5.077 1.00 54.78 187 SER A C 1
ATOM 1456 O O . SER A 1 187 ? 19.019 2.816 -4.390 1.00 54.78 187 SER A O 1
#

Sequence (187 aa):
MSTPAAAEPFAQLRAAYAARDADAAAAAYAPDAEVIYRYAGVPEERYIGRAAIAASFRKLFAQIDPAKPLDLNFRTTNRQGKKISGIYRLRIGQDSASYGRFEVDLAPHGSFLRDTSRGALLNEFEDASGSVMLAANDEDLEPTYYDRLVGRYRLADGCDLVITRSIVRLFVRNSCTQVWRGLTRVS

Secondary structure (DSSP, 8-state):
---GGGSHHHHHHHHHHHHT-HHHHHHTEEEEEEEEEE-TTS--EEEESHHHHHHHHHHHHHTS-TTS-EEEEEEEEEEETTEEEEEEEEEETTTEEEEEEEEEEE-TTSSEEEEEEEE--HHHHHH-SSPBTTTTTT----HHHHGGG-EEEE-TTS-EEEEEE-SS-EEEEETTT--EEE-----

pLDDT: mean 88.9, std 12.49, range [30.52, 98.69]

Foldseek 3Di:
DDDPQQCVLVVQLQVCQQVLPLLSNLVLADQQAKEWEDEPPDDIDIATGSVSSSVVSNVVSVVADPVWGWGKWWFWQDDDPQWTKTKMWIDTHDPDIFIWIWIFGADPSNGTRYIYIYGDDPCRNVVRQGATSPQNQPDFDDCVVCVVVADWDADPVRWIWGWDDDRRWIWIAIRVVRDIDTDDDDD

Radius of gyration: 19.21 Å; chains: 1; bounding box: 46×29×55 Å